Protein AF-A0A1H8WS38-F1 (afdb_monomer)

Structure (mmCIF, N/CA/C/O backbone):
data_AF-A0A1H8WS38-F1
#
_entry.id   AF-A0A1H8WS38-F1
#
loop_
_atom_site.group_PDB
_atom_site.id
_atom_site.type_symbol
_atom_site.label_atom_id
_atom_site.label_alt_id
_atom_site.label_comp_id
_atom_site.label_asym_id
_atom_site.label_entity_id
_atom_site.label_seq_id
_atom_site.pdbx_PDB_ins_code
_atom_site.Cartn_x
_atom_site.Cartn_y
_atom_site.Cartn_z
_atom_site.occupancy
_atom_site.B_iso_or_equiv
_atom_site.auth_seq_id
_atom_site.auth_comp_id
_atom_site.auth_asym_id
_atom_site.auth_atom_id
_atom_site.pdbx_PDB_model_num
ATOM 1 N N . MET A 1 1 ? 4.713 6.030 -24.029 1.00 40.47 1 MET A N 1
ATOM 2 C CA . MET A 1 1 ? 4.094 4.954 -24.843 1.00 40.47 1 MET A CA 1
ATOM 3 C C . MET A 1 1 ? 3.962 3.638 -24.070 1.00 40.47 1 MET A C 1
ATOM 5 O O . MET A 1 1 ? 2.895 3.047 -24.118 1.00 40.47 1 MET A O 1
ATOM 9 N N . TRP A 1 2 ? 4.973 3.235 -23.291 1.00 35.16 2 TRP A N 1
ATOM 10 C CA . TRP A 1 2 ? 5.006 1.975 -22.527 1.00 35.16 2 TRP A CA 1
ATOM 11 C C . TRP A 1 2 ? 3.883 1.795 -21.484 1.00 35.16 2 TRP A C 1
ATOM 13 O O . TRP A 1 2 ? 3.284 0.726 -21.402 1.00 35.16 2 TRP A O 1
ATOM 23 N N . ASN A 1 3 ? 3.514 2.855 -20.750 1.00 48.47 3 ASN A N 1
ATOM 24 C CA . ASN A 1 3 ? 2.432 2.778 -19.753 1.00 48.47 3 ASN A CA 1
ATOM 25 C C . ASN A 1 3 ? 1.076 2.409 -20.374 1.00 48.47 3 ASN A C 1
ATOM 27 O O . ASN A 1 3 ? 0.352 1.613 -19.788 1.00 48.47 3 ASN A O 1
ATOM 31 N N . LYS A 1 4 ? 0.782 2.893 -21.593 1.00 49.47 4 LYS A N 1
ATOM 32 C CA . LYS A 1 4 ? -0.470 2.575 -22.299 1.00 49.47 4 LYS A CA 1
ATOM 33 C C . LYS A 1 4 ? -0.558 1.104 -22.706 1.00 49.47 4 LYS A C 1
ATOM 35 O O . LYS A 1 4 ? -1.651 0.554 -22.699 1.00 49.47 4 LYS A O 1
ATOM 40 N N . LEU A 1 5 ? 0.571 0.479 -23.052 1.00 48.94 5 LEU A N 1
ATOM 41 C CA . LEU A 1 5 ? 0.628 -0.944 -23.396 1.00 48.94 5 LEU A CA 1
ATOM 42 C C . LEU A 1 5 ? 0.360 -1.812 -22.160 1.00 48.94 5 LEU A C 1
ATOM 44 O O . LEU A 1 5 ? -0.433 -2.744 -22.226 1.00 48.94 5 LEU A O 1
ATOM 48 N N . ILE A 1 6 ? 0.960 -1.458 -21.019 1.00 55.94 6 ILE A N 1
ATOM 49 C CA . ILE A 1 6 ? 0.712 -2.144 -19.745 1.00 55.94 6 ILE A CA 1
ATOM 50 C C . ILE A 1 6 ? -0.745 -1.951 -19.300 1.00 55.94 6 ILE A C 1
ATOM 52 O O . ILE A 1 6 ? -1.386 -2.917 -18.900 1.00 55.94 6 ILE A O 1
ATOM 56 N N . ASP A 1 7 ? -1.297 -0.739 -19.420 1.00 56.31 7 ASP A N 1
ATOM 57 C CA . ASP A 1 7 ? -2.711 -0.469 -19.116 1.00 56.31 7 ASP A CA 1
ATOM 58 C C . ASP A 1 7 ? -3.652 -1.311 -19.993 1.00 56.31 7 ASP A C 1
ATOM 60 O O . ASP A 1 7 ? -4.651 -1.834 -19.503 1.00 56.31 7 ASP A O 1
ATOM 64 N N . TRP A 1 8 ? -3.311 -1.491 -21.273 1.00 55.25 8 TRP A N 1
ATOM 65 C CA . TRP A 1 8 ? -4.052 -2.340 -22.209 1.00 55.25 8 TRP A CA 1
ATOM 66 C C . TRP A 1 8 ? -4.007 -3.823 -21.834 1.00 55.25 8 TRP A C 1
ATOM 68 O O . TRP A 1 8 ? -5.049 -4.475 -21.784 1.00 55.25 8 TRP A O 1
ATOM 78 N N . ILE A 1 9 ? -2.820 -4.353 -21.528 1.00 58.16 9 ILE A N 1
ATOM 79 C CA . ILE A 1 9 ? -2.643 -5.746 -21.086 1.00 58.16 9 ILE A CA 1
ATOM 80 C C . ILE A 1 9 ? -3.410 -5.984 -19.781 1.00 58.16 9 ILE A C 1
ATOM 82 O O . ILE A 1 9 ? -4.056 -7.020 -19.607 1.00 58.16 9 ILE A O 1
ATOM 86 N N . LEU A 1 10 ? -3.398 -5.000 -18.876 1.00 54.84 10 LEU A N 1
ATOM 87 C CA . LEU A 1 10 ? -4.163 -5.077 -17.644 1.00 54.84 10 LEU A CA 1
ATOM 88 C C . LEU A 1 10 ? -5.677 -5.036 -17.914 1.00 54.84 10 LEU A C 1
ATOM 90 O O . LEU A 1 10 ? -6.399 -5.873 -17.393 1.00 54.84 10 LEU A O 1
ATOM 94 N N . ALA A 1 11 ? -6.185 -4.148 -18.762 1.00 55.47 11 ALA A N 1
ATOM 95 C CA . ALA A 1 11 ? -7.613 -4.130 -19.097 1.00 55.47 11 ALA A CA 1
ATOM 96 C C . ALA A 1 11 ? -8.108 -5.452 -19.732 1.00 55.47 11 ALA A C 1
ATOM 98 O O . ALA A 1 11 ? -9.285 -5.794 -19.614 1.00 55.47 11 ALA A O 1
ATOM 99 N N . PHE A 1 12 ? -7.215 -6.204 -20.382 1.00 53.84 12 PHE A N 1
ATOM 100 C CA . PHE A 1 12 ? -7.545 -7.429 -21.103 1.00 53.84 12 PHE A CA 1
ATOM 101 C C . PHE A 1 12 ? -7.784 -8.656 -20.199 1.00 53.84 12 PHE A C 1
ATOM 103 O O . PHE A 1 12 ? -8.762 -9.376 -20.391 1.00 53.84 12 PHE A O 1
ATOM 110 N N . LYS A 1 13 ? -6.953 -8.872 -19.168 1.00 51.56 13 LYS A N 1
ATOM 111 C CA . LYS A 1 13 ? -7.055 -10.032 -18.242 1.00 51.56 13 LYS A CA 1
ATOM 112 C C . LYS A 1 13 ? -8.408 -10.107 -17.501 1.00 51.56 13 LYS A C 1
ATOM 114 O O . LYS A 1 13 ? -8.793 -11.195 -17.093 1.00 51.56 13 LYS A O 1
ATOM 119 N N . ASP A 1 14 ? -9.096 -8.978 -17.288 1.00 47.88 14 ASP A N 1
ATOM 120 C CA . ASP A 1 14 ? -10.345 -8.920 -16.497 1.00 47.88 14 ASP A CA 1
ATOM 121 C C . ASP A 1 14 ? -11.631 -9.120 -17.308 1.00 47.88 14 ASP A C 1
ATOM 123 O O . ASP A 1 14 ? -12.659 -9.495 -16.741 1.00 47.88 14 ASP A O 1
ATOM 127 N N . ARG A 1 15 ? -11.620 -8.924 -18.633 1.00 46.31 15 ARG A N 1
ATOM 128 C CA . ARG A 1 15 ? -12.816 -9.171 -19.454 1.00 46.31 15 ARG A CA 1
ATOM 129 C C . ARG A 1 15 ? -12.915 -10.646 -19.831 1.00 46.31 15 ARG A C 1
ATOM 131 O O . ARG A 1 15 ? -12.653 -11.038 -20.962 1.00 46.31 15 ARG A O 1
ATOM 138 N N . ARG A 1 16 ? -13.400 -11.466 -18.896 1.00 47.62 16 ARG A N 1
ATOM 139 C CA . ARG A 1 16 ? -14.012 -12.765 -19.216 1.00 47.62 16 ARG A CA 1
ATOM 140 C C . ARG A 1 16 ? -15.370 -12.565 -19.908 1.00 47.62 16 ARG A C 1
ATOM 142 O O . ARG A 1 16 ? -16.378 -12.905 -19.315 1.00 47.62 16 ARG A O 1
ATOM 149 N N . TRP A 1 17 ? -15.421 -12.025 -21.129 1.00 39.56 17 TRP A N 1
ATOM 150 C CA . TRP A 1 17 ? -16.583 -12.203 -22.015 1.00 39.56 17 TRP A CA 1
ATOM 151 C C . TRP A 1 17 ? -16.166 -12.263 -23.488 1.00 39.56 17 TRP A C 1
ATOM 153 O O . TRP A 1 17 ? -15.706 -11.282 -24.061 1.00 39.56 17 TRP A O 1
ATOM 163 N N . VAL A 1 18 ? -16.356 -13.473 -24.025 1.00 38.91 18 VAL A N 1
ATOM 164 C CA . VAL A 1 18 ? -16.996 -13.831 -25.298 1.00 38.91 18 VAL A CA 1
ATOM 165 C C . VAL A 1 18 ? -16.574 -13.047 -26.537 1.00 38.91 18 VAL A C 1
ATOM 167 O O . VAL A 1 18 ? -16.873 -11.871 -26.720 1.00 38.91 18 VAL A O 1
ATOM 170 N N . VAL A 1 19 ? -15.973 -13.810 -27.448 1.00 42.56 19 VAL A N 1
ATOM 171 C CA . VAL A 1 19 ? -15.889 -13.562 -28.885 1.00 42.56 19 VAL A CA 1
ATOM 172 C C . VAL A 1 19 ? -17.254 -13.091 -29.404 1.00 42.56 19 VAL A C 1
ATOM 174 O O . VAL A 1 19 ? -18.144 -13.896 -29.657 1.00 42.56 19 VAL A O 1
ATOM 177 N N . ALA A 1 20 ? -17.426 -11.782 -29.561 1.00 33.00 20 ALA A N 1
ATOM 178 C CA . ALA A 1 20 ? -18.487 -11.211 -30.374 1.00 33.00 20 ALA A CA 1
ATOM 179 C C . ALA A 1 20 ? -17.822 -10.584 -31.598 1.00 33.00 20 ALA A C 1
ATOM 181 O O . ALA A 1 20 ? -17.069 -9.615 -31.506 1.00 33.00 20 ALA A O 1
ATOM 182 N N . ALA A 1 21 ? -18.039 -11.243 -32.731 1.00 42.88 21 ALA A N 1
ATOM 183 C CA . ALA A 1 21 ? -17.597 -10.833 -34.049 1.00 42.88 21 ALA A CA 1
ATOM 184 C C . ALA A 1 21 ? -18.271 -9.524 -34.519 1.00 42.88 21 ALA A C 1
ATOM 186 O O . ALA A 1 21 ? -19.304 -9.127 -33.986 1.00 42.88 21 ALA A O 1
ATOM 187 N N . ALA A 1 22 ? -17.702 -8.962 -35.597 1.00 34.47 22 ALA A N 1
ATOM 188 C CA . ALA A 1 22 ? -18.088 -7.768 -36.370 1.00 34.47 22 ALA A CA 1
ATOM 189 C C . ALA A 1 22 ? -17.579 -6.420 -35.803 1.00 34.47 22 ALA A C 1
ATOM 191 O O . ALA A 1 22 ? -17.866 -6.068 -34.673 1.00 34.47 22 ALA A O 1
ATOM 192 N N . ALA A 1 23 ? -16.833 -5.567 -36.512 1.00 36.00 23 ALA A N 1
ATOM 193 C CA . ALA A 1 23 ? -16.383 -5.548 -37.898 1.00 36.00 23 ALA A CA 1
ATOM 194 C C . ALA A 1 23 ? -15.131 -4.644 -38.010 1.00 36.00 23 ALA A C 1
ATOM 196 O O . ALA A 1 23 ? -15.196 -3.468 -37.672 1.00 36.00 23 ALA A O 1
ATOM 197 N N . ALA A 1 24 ? -14.004 -5.200 -38.465 1.00 34.91 24 ALA A N 1
ATOM 198 C CA . ALA A 1 24 ? -12.853 -4.503 -39.064 1.00 34.91 24 ALA A CA 1
ATOM 199 C C . ALA A 1 24 ? -11.850 -5.586 -39.503 1.00 34.91 24 ALA A C 1
ATOM 201 O O . ALA A 1 24 ? -10.992 -6.023 -38.733 1.00 34.91 24 ALA A O 1
ATOM 202 N N . THR A 1 25 ? -12.024 -6.102 -40.717 1.00 42.69 25 THR A N 1
ATOM 203 C CA . THR A 1 25 ? -11.495 -7.390 -41.209 1.00 42.69 25 THR A CA 1
ATOM 204 C C . THR A 1 25 ? -9.974 -7.491 -41.395 1.00 42.69 25 THR A C 1
ATOM 206 O O . THR A 1 25 ? -9.499 -8.514 -41.870 1.00 42.69 25 THR A O 1
ATOM 209 N N . SER A 1 26 ? -9.179 -6.515 -40.954 1.00 43.31 26 SER A N 1
ATOM 210 C CA . SER A 1 26 ? -7.707 -6.612 -40.945 1.00 43.31 26 SER A CA 1
ATOM 211 C C . SER A 1 26 ? -7.055 -6.341 -39.582 1.00 43.31 26 SER A C 1
ATOM 213 O O . SER A 1 26 ? -5.943 -6.803 -39.345 1.00 43.31 26 SER A O 1
ATOM 215 N N . PHE A 1 27 ? -7.756 -5.700 -38.638 1.00 43.59 27 PHE A N 1
ATOM 216 C CA . PHE A 1 27 ? -7.277 -5.504 -37.257 1.00 43.59 27 PHE A CA 1
ATOM 217 C C . PHE A 1 27 ? -7.911 -6.474 -36.256 1.00 43.59 27 PHE A C 1
ATOM 219 O O . PHE A 1 27 ? -7.290 -6.792 -35.244 1.00 43.59 27 PHE A O 1
ATOM 226 N N . ALA A 1 28 ? -9.107 -6.997 -36.547 1.00 43.94 28 ALA A N 1
ATOM 227 C CA . ALA A 1 28 ? -9.771 -7.973 -35.688 1.00 43.94 28 ALA A CA 1
ATOM 228 C C . ALA A 1 28 ? -9.008 -9.307 -35.621 1.00 43.94 28 ALA A C 1
ATOM 230 O O . ALA A 1 28 ? -8.950 -9.904 -34.557 1.00 43.94 28 ALA A O 1
ATOM 231 N N . GLY A 1 29 ? -8.368 -9.749 -36.710 1.00 39.00 29 GLY A N 1
ATOM 232 C CA . GLY A 1 29 ? -7.581 -10.991 -36.721 1.00 39.00 29 GLY A CA 1
ATOM 233 C C . GLY A 1 29 ? -6.321 -10.914 -35.856 1.00 39.00 29 GLY A C 1
ATOM 234 O O . GLY A 1 29 ? -6.028 -11.849 -35.117 1.00 39.00 29 GLY A O 1
ATOM 235 N N . LEU A 1 30 ? -5.622 -9.773 -35.878 1.00 46.50 30 LEU A N 1
ATOM 236 C CA . LEU A 1 30 ? -4.462 -9.533 -35.017 1.00 46.50 30 LEU A CA 1
ATOM 237 C C . LEU A 1 30 ? -4.888 -9.407 -33.548 1.00 46.50 30 LEU A C 1
ATOM 239 O O . LEU A 1 30 ? -4.254 -9.990 -32.677 1.00 46.50 30 LEU A O 1
ATOM 243 N N . LEU A 1 31 ? -5.985 -8.693 -33.275 1.00 45.69 31 LEU A N 1
ATOM 244 C CA . LEU A 1 31 ? -6.537 -8.579 -31.925 1.00 45.69 31 LEU A CA 1
ATOM 245 C C . LEU A 1 31 ? -6.996 -9.933 -31.391 1.00 45.69 31 LEU A C 1
ATOM 247 O O . LEU A 1 31 ? -6.611 -10.271 -30.283 1.00 45.69 31 LEU A O 1
ATOM 251 N N . ILE A 1 32 ? -7.735 -10.728 -32.171 1.00 53.19 32 ILE A N 1
ATOM 252 C CA . ILE A 1 32 ? -8.175 -12.072 -31.778 1.00 53.19 32 ILE A CA 1
ATOM 253 C C . ILE A 1 32 ? -6.970 -12.988 -31.558 1.00 53.19 32 ILE A C 1
ATOM 255 O O . ILE A 1 32 ? -6.945 -13.672 -30.549 1.00 53.19 32 ILE A O 1
ATOM 259 N N . ALA A 1 33 ? -5.948 -12.959 -32.419 1.00 51.16 33 ALA A N 1
ATOM 260 C CA . ALA A 1 33 ? -4.740 -13.762 -32.229 1.00 51.16 33 ALA A CA 1
ATOM 261 C C . ALA A 1 33 ? -3.939 -13.342 -30.986 1.00 51.16 33 ALA A C 1
ATOM 263 O O . ALA A 1 33 ? -3.455 -14.199 -30.259 1.00 51.16 33 ALA A O 1
ATOM 264 N N . ILE A 1 34 ? -3.826 -12.040 -30.702 1.00 52.72 34 ILE A N 1
ATOM 265 C CA . ILE A 1 34 ? -3.199 -11.529 -29.472 1.00 52.72 34 ILE A CA 1
ATOM 266 C C . ILE A 1 34 ? -4.042 -11.906 -28.244 1.00 52.72 34 ILE A C 1
ATOM 268 O O . ILE A 1 34 ? -3.484 -12.261 -27.211 1.00 52.72 34 ILE A O 1
ATOM 272 N N . VAL A 1 35 ? -5.372 -11.867 -28.362 1.00 52.12 35 VAL A N 1
ATOM 273 C CA . VAL A 1 35 ? -6.339 -12.289 -27.339 1.00 52.12 35 VAL A CA 1
ATOM 274 C C . VAL A 1 35 ? -6.143 -13.762 -26.991 1.00 52.12 35 VAL A C 1
ATOM 276 O O . VAL A 1 35 ? -5.880 -14.053 -25.826 1.00 52.12 35 VAL A O 1
ATOM 279 N N . THR A 1 36 ? -6.216 -14.676 -27.966 1.00 53.59 36 THR A N 1
ATOM 280 C CA . THR A 1 36 ? -6.004 -16.112 -27.719 1.00 53.59 36 THR A CA 1
ATOM 281 C C . THR A 1 36 ? -4.594 -16.377 -27.211 1.00 53.59 36 THR A C 1
ATOM 283 O O . THR A 1 36 ? -4.424 -17.099 -26.232 1.00 53.59 36 THR A O 1
ATOM 286 N N . TRP A 1 37 ? -3.589 -15.708 -27.781 1.00 50.59 37 TRP A N 1
ATOM 287 C CA . TRP A 1 37 ? -2.199 -15.832 -27.346 1.00 50.59 37 TRP A CA 1
ATOM 288 C C . TRP A 1 37 ? -1.977 -15.367 -25.898 1.00 50.59 37 TRP A C 1
ATOM 290 O O . TRP A 1 37 ? -1.209 -15.992 -25.173 1.00 50.59 37 TRP A O 1
ATOM 300 N N . LEU A 1 38 ? -2.658 -14.313 -25.434 1.00 51.72 38 LEU A N 1
ATOM 301 C CA . LEU A 1 38 ? -2.578 -13.839 -24.046 1.00 51.72 38 LEU A CA 1
ATOM 302 C C . LEU A 1 38 ? -3.378 -14.711 -23.068 1.00 51.72 38 LEU A C 1
ATOM 304 O O . LEU A 1 38 ? -2.965 -14.840 -21.918 1.00 51.72 38 LEU A O 1
ATOM 308 N N . THR A 1 39 ? -4.497 -15.308 -23.492 1.00 52.97 39 THR A N 1
ATOM 309 C CA . THR A 1 39 ? -5.299 -16.207 -22.639 1.00 52.97 39 THR A CA 1
ATOM 310 C C . THR A 1 39 ? -4.705 -17.606 -22.499 1.00 52.97 39 THR A C 1
ATOM 312 O O . THR A 1 39 ? -4.935 -18.258 -21.485 1.00 52.97 39 THR A O 1
ATOM 315 N N . GLU A 1 40 ? -3.948 -18.072 -23.495 1.00 50.34 40 GLU A N 1
ATOM 316 C CA . GLU A 1 40 ? -3.307 -19.396 -23.488 1.00 50.34 40 GLU A CA 1
ATOM 317 C C . GLU A 1 40 ? -1.936 -19.398 -22.801 1.00 50.34 40 GLU A C 1
ATOM 319 O O . GLU A 1 40 ? -1.417 -20.454 -22.431 1.00 50.34 40 GLU A O 1
ATOM 324 N N . LYS A 1 41 ? -1.321 -18.226 -22.610 1.00 49.00 41 LYS A N 1
ATOM 325 C CA . LYS A 1 41 ? -0.016 -18.131 -21.957 1.00 49.00 41 LYS A CA 1
ATOM 326 C C . LYS A 1 41 ? -0.156 -18.221 -20.431 1.00 49.00 41 LYS A C 1
ATOM 328 O O . LYS A 1 41 ? -1.032 -17.588 -19.843 1.00 49.00 41 LYS A O 1
ATOM 333 N N . PRO A 1 42 ? 0.747 -18.955 -19.760 1.00 53.41 42 PRO A N 1
ATOM 334 C CA . PRO A 1 42 ? 0.745 -19.061 -18.310 1.00 53.41 42 PRO A CA 1
ATOM 335 C C . PRO A 1 42 ? 0.986 -17.684 -17.659 1.00 53.41 42 PRO A C 1
ATOM 337 O O . PRO A 1 42 ? 1.677 -16.850 -18.255 1.00 53.41 42 PRO A O 1
ATOM 340 N N . PRO A 1 43 ? 0.497 -17.459 -16.421 1.00 56.28 43 PRO A N 1
ATOM 341 C CA . PRO A 1 43 ? 0.662 -16.212 -15.658 1.00 56.28 43 PRO A CA 1
ATOM 342 C C . PRO A 1 43 ? 2.082 -15.625 -15.713 1.00 56.28 43 PRO A C 1
ATOM 344 O O . PRO A 1 43 ? 2.257 -14.414 -15.811 1.00 56.28 43 PRO A O 1
ATOM 347 N N . ALA A 1 44 ? 3.088 -16.500 -15.789 1.00 51.84 44 ALA A N 1
ATOM 348 C CA . ALA A 1 44 ? 4.501 -16.170 -15.913 1.00 51.84 44 ALA A CA 1
ATOM 349 C C . ALA A 1 44 ? 4.871 -15.262 -17.107 1.00 51.84 44 ALA A C 1
ATOM 351 O O . ALA A 1 44 ? 5.793 -14.458 -16.980 1.00 51.84 44 ALA A O 1
ATOM 352 N N . LEU A 1 45 ? 4.195 -15.358 -18.263 1.00 52.00 45 LEU A N 1
ATOM 353 C CA . LEU A 1 45 ? 4.504 -14.491 -19.412 1.00 52.00 45 LEU A CA 1
ATOM 354 C C . LEU A 1 45 ? 3.951 -13.073 -19.209 1.00 52.00 45 LEU A C 1
ATOM 356 O O . LEU A 1 45 ? 4.613 -12.097 -19.555 1.00 52.00 45 LEU A O 1
ATOM 360 N N . ILE A 1 46 ? 2.756 -12.962 -18.622 1.00 54.56 46 ILE A N 1
ATOM 361 C CA . ILE A 1 46 ? 2.144 -11.672 -18.281 1.00 54.56 46 ILE A CA 1
ATOM 362 C C . ILE A 1 46 ? 2.983 -10.993 -17.197 1.00 54.56 46 ILE A C 1
ATOM 364 O O . ILE A 1 46 ? 3.356 -9.833 -17.365 1.00 54.56 46 ILE A O 1
ATOM 368 N N . ASP A 1 47 ? 3.373 -11.739 -16.161 1.00 55.62 47 ASP A N 1
ATOM 369 C CA . ASP A 1 47 ? 4.252 -11.247 -15.099 1.00 55.62 47 ASP A CA 1
ATOM 370 C C . ASP A 1 47 ? 5.583 -10.734 -15.660 1.00 55.62 47 ASP A C 1
ATOM 372 O O . ASP A 1 47 ? 6.039 -9.658 -15.270 1.00 55.62 47 ASP A O 1
ATOM 376 N N . ALA A 1 48 ? 6.178 -11.448 -16.624 1.00 59.81 48 ALA A N 1
ATOM 377 C CA . ALA A 1 48 ? 7.402 -11.018 -17.295 1.00 59.81 48 ALA A CA 1
ATOM 378 C C . ALA A 1 48 ? 7.225 -9.705 -18.079 1.00 59.81 48 ALA A C 1
ATOM 380 O O . ALA A 1 48 ? 8.122 -8.865 -18.061 1.00 59.81 48 ALA A O 1
ATOM 381 N N . MET A 1 49 ? 6.075 -9.493 -18.727 1.00 60.66 49 MET A N 1
ATOM 382 C CA . MET A 1 49 ? 5.787 -8.265 -19.486 1.00 60.66 49 MET A CA 1
ATOM 383 C C . MET A 1 49 ? 5.475 -7.052 -18.600 1.00 60.66 49 MET A C 1
ATOM 385 O O . MET A 1 49 ? 5.662 -5.910 -19.021 1.00 60.66 49 MET A O 1
ATOM 389 N N . THR A 1 50 ? 4.982 -7.283 -17.385 1.00 64.94 50 THR A N 1
ATOM 390 C CA . THR A 1 50 ? 4.659 -6.230 -16.409 1.00 64.94 50 THR A CA 1
ATOM 391 C C . THR A 1 50 ? 5.762 -5.981 -15.385 1.00 64.94 50 THR A C 1
ATOM 393 O O . THR A 1 50 ? 5.602 -5.114 -14.518 1.00 64.94 50 THR A O 1
ATOM 396 N N . ARG A 1 51 ? 6.863 -6.735 -15.474 1.00 75.06 51 ARG A N 1
ATOM 397 C CA . ARG A 1 51 ? 8.023 -6.584 -14.606 1.00 75.06 51 ARG A CA 1
ATOM 398 C C . ARG A 1 51 ? 8.722 -5.260 -14.903 1.00 75.06 51 ARG A C 1
ATOM 400 O O . ARG A 1 51 ? 9.048 -4.959 -16.047 1.00 75.06 51 ARG A O 1
ATOM 407 N N . VAL A 1 52 ? 8.967 -4.483 -13.860 1.00 76.19 52 VAL A N 1
ATOM 408 C CA . VAL A 1 52 ? 9.668 -3.205 -13.920 1.00 76.19 52 VAL A CA 1
ATOM 409 C C . VAL A 1 52 ? 10.743 -3.145 -12.845 1.00 76.19 52 VAL A C 1
ATOM 411 O O . VAL A 1 52 ? 10.592 -3.681 -11.745 1.00 76.19 52 VAL A O 1
ATOM 414 N N . GLU A 1 53 ? 11.832 -2.458 -13.163 1.00 73.88 53 GLU A N 1
ATOM 415 C CA . GLU A 1 53 ? 12.811 -2.040 -12.171 1.00 73.88 53 GLU A CA 1
ATOM 416 C C . GLU A 1 53 ? 12.362 -0.697 -11.603 1.00 73.88 53 GLU A C 1
ATOM 418 O O . GLU A 1 53 ? 12.202 0.285 -12.329 1.00 73.88 53 GLU A O 1
ATOM 423 N N . LEU A 1 54 ? 12.107 -0.659 -10.297 1.00 77.38 54 LEU A N 1
ATOM 424 C CA . LEU A 1 54 ? 11.776 0.578 -9.602 1.00 77.38 54 LEU A CA 1
ATOM 425 C C . LEU A 1 54 ? 13.005 1.078 -8.837 1.00 77.38 54 LEU A C 1
ATOM 427 O O . LEU A 1 54 ? 13.7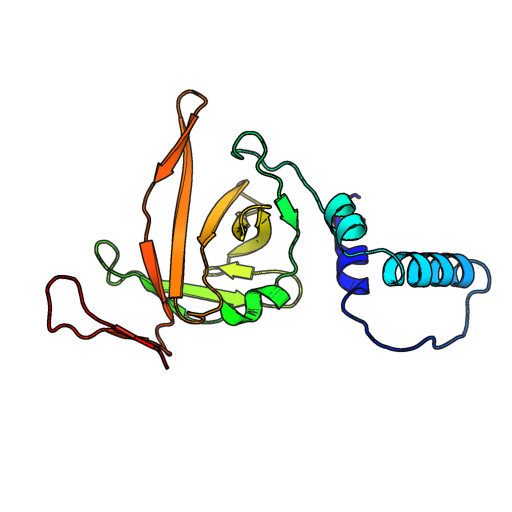41 0.267 -8.268 1.00 77.38 54 LEU A O 1
ATOM 431 N N . PRO A 1 55 ? 13.226 2.399 -8.743 1.00 75.38 55 PRO A N 1
ATOM 432 C CA . PRO A 1 55 ? 14.297 2.937 -7.914 1.00 75.38 55 PRO A CA 1
ATOM 433 C C . PRO A 1 55 ? 14.094 2.533 -6.448 1.00 75.38 55 PRO A C 1
ATOM 435 O O . PRO A 1 55 ? 12.957 2.362 -5.995 1.00 75.38 55 PRO A O 1
ATOM 438 N N . MET A 1 56 ? 15.189 2.423 -5.691 1.00 75.06 56 MET A N 1
ATOM 439 C CA . MET A 1 56 ? 15.180 2.004 -4.277 1.00 75.06 56 MET A CA 1
ATOM 440 C C . MET A 1 56 ? 14.629 0.581 -4.059 1.00 75.06 56 MET A C 1
ATOM 442 O O . MET A 1 56 ? 13.880 0.336 -3.111 1.00 75.06 56 MET A O 1
ATOM 446 N N . SER A 1 57 ? 14.988 -0.343 -4.951 1.00 81.38 57 SER A N 1
ATOM 447 C CA . SER A 1 57 ? 14.689 -1.778 -4.832 1.00 81.38 57 SER A CA 1
ATOM 448 C C . SER A 1 57 ? 15.938 -2.548 -4.417 1.00 81.38 57 SER A C 1
ATOM 450 O O . SER A 1 57 ? 17.044 -2.188 -4.825 1.00 81.38 57 SER A O 1
ATOM 452 N N . TYR A 1 58 ? 15.781 -3.587 -3.595 1.00 82.19 58 TYR A N 1
ATOM 453 C CA . TYR A 1 58 ? 16.906 -4.448 -3.221 1.00 82.19 58 TYR A CA 1
ATOM 454 C C . TYR A 1 58 ? 17.444 -5.226 -4.436 1.00 82.19 58 TYR A C 1
ATOM 456 O O . TYR A 1 58 ? 16.698 -5.462 -5.391 1.00 82.19 58 TYR A O 1
ATOM 464 N N . PRO A 1 59 ? 18.712 -5.685 -4.409 1.00 78.62 59 PRO A N 1
ATOM 465 C CA . PRO A 1 59 ? 19.205 -6.628 -5.409 1.00 78.62 59 PRO A CA 1
ATOM 466 C C . PRO A 1 59 ? 18.273 -7.848 -5.507 1.00 78.62 59 PRO A C 1
ATOM 468 O O . PRO A 1 59 ? 17.938 -8.451 -4.488 1.00 78.62 59 PRO A O 1
ATOM 471 N N . ASN A 1 60 ? 17.855 -8.205 -6.726 1.00 80.62 60 ASN A N 1
ATOM 472 C CA . ASN A 1 60 ? 16.901 -9.286 -7.042 1.00 80.62 60 ASN A CA 1
ATOM 473 C C . ASN A 1 60 ? 15.429 -9.053 -6.629 1.00 80.62 60 ASN A C 1
ATOM 475 O O . ASN A 1 60 ? 14.596 -9.950 -6.798 1.00 80.62 60 ASN A O 1
ATOM 479 N N . GLU A 1 61 ? 15.077 -7.870 -6.117 1.00 83.06 61 GLU A N 1
ATOM 480 C CA . GLU A 1 61 ? 13.680 -7.479 -5.914 1.00 83.06 61 GLU A CA 1
ATOM 481 C C . GLU A 1 61 ? 13.097 -7.011 -7.250 1.00 83.06 61 GLU A C 1
ATOM 483 O O . GLU A 1 61 ? 13.512 -5.999 -7.815 1.00 83.06 61 GLU A O 1
ATOM 488 N N . THR A 1 62 ? 12.137 -7.770 -7.773 1.00 86.94 62 THR A N 1
ATOM 489 C CA . THR A 1 62 ? 11.460 -7.445 -9.034 1.00 86.94 62 THR A CA 1
ATOM 490 C C . THR A 1 62 ? 10.038 -7.018 -8.744 1.00 86.94 62 THR A C 1
ATOM 492 O O . THR A 1 62 ? 9.390 -7.597 -7.874 1.00 86.94 62 THR A O 1
ATOM 495 N N . TRP A 1 63 ? 9.556 -6.011 -9.468 1.00 89.25 63 TRP A N 1
ATOM 496 C CA . TRP A 1 63 ? 8.234 -5.439 -9.248 1.00 89.25 63 TRP A CA 1
ATOM 497 C C . TRP A 1 63 ? 7.336 -5.712 -10.433 1.00 89.25 63 TRP A C 1
ATOM 499 O O . TRP A 1 63 ? 7.708 -5.443 -11.568 1.00 89.25 63 TRP A O 1
ATOM 509 N N . THR A 1 64 ? 6.132 -6.181 -10.159 1.00 89.88 64 THR A N 1
ATOM 510 C CA . THR A 1 64 ? 5.079 -6.362 -11.147 1.00 89.88 64 THR A CA 1
ATOM 511 C C . THR A 1 64 ? 4.008 -5.313 -10.906 1.00 89.88 64 THR A C 1
ATOM 513 O O . THR A 1 64 ? 3.564 -5.122 -9.772 1.00 89.88 64 THR A O 1
ATOM 516 N N . ARG A 1 65 ? 3.588 -4.602 -11.956 1.00 87.50 65 ARG A N 1
ATOM 517 C CA . ARG A 1 65 ? 2.469 -3.661 -11.833 1.00 87.50 65 ARG A CA 1
ATOM 518 C C . ARG A 1 65 ? 1.180 -4.419 -11.515 1.00 87.50 65 ARG A C 1
ATOM 520 O O . ARG A 1 65 ? 0.815 -5.340 -12.240 1.00 87.50 65 ARG A O 1
ATOM 527 N N . MET A 1 66 ? 0.484 -3.991 -10.466 1.00 86.75 66 MET A N 1
ATOM 528 C CA . MET A 1 66 ? -0.822 -4.531 -10.092 1.00 86.75 66 MET A CA 1
ATOM 529 C C . MET A 1 66 ? -1.947 -3.671 -10.656 1.00 86.75 66 MET A C 1
ATOM 531 O O . MET A 1 66 ? -1.756 -2.497 -10.989 1.00 86.75 66 MET A O 1
ATOM 535 N N . ARG A 1 67 ? -3.157 -4.227 -10.688 1.00 84.69 67 ARG A N 1
ATOM 536 C CA . ARG A 1 67 ? -4.361 -3.397 -10.776 1.00 84.69 67 ARG A CA 1
ATOM 537 C C . ARG A 1 67 ? -4.712 -2.844 -9.414 1.00 84.69 67 ARG A C 1
ATOM 539 O O . ARG A 1 67 ? -4.564 -3.522 -8.403 1.00 84.69 67 ARG A O 1
ATOM 546 N N . ALA A 1 68 ? -5.272 -1.643 -9.402 1.00 87.69 68 ALA A N 1
ATOM 547 C CA . ALA A 1 68 ? -5.827 -1.093 -8.178 1.00 87.69 68 ALA A CA 1
ATOM 548 C C . ALA A 1 68 ? -7.026 -1.919 -7.672 1.00 87.69 68 ALA A C 1
ATOM 550 O O . ALA A 1 68 ? -7.148 -2.107 -6.468 1.00 87.69 68 ALA A O 1
ATOM 551 N N . SER A 1 69 ? -7.832 -2.521 -8.556 1.00 86.19 69 SER A N 1
ATOM 552 C CA . SER A 1 69 ? -8.950 -3.404 -8.176 1.00 86.19 69 SER A CA 1
ATOM 553 C C . SER A 1 69 ? -8.527 -4.642 -7.365 1.00 86.19 69 SER A C 1
ATOM 555 O O . SER A 1 69 ? -9.272 -5.094 -6.491 1.00 86.19 69 SER A O 1
ATOM 557 N N . GLU A 1 70 ? -7.311 -5.159 -7.575 1.00 88.88 70 GLU A N 1
ATOM 558 C CA . GLU A 1 70 ? -6.735 -6.249 -6.766 1.00 88.88 70 GLU A CA 1
ATOM 559 C C . GLU A 1 70 ? -6.492 -5.817 -5.304 1.00 88.88 70 GLU A C 1
ATOM 561 O O . GLU A 1 70 ? -6.406 -6.654 -4.409 1.00 88.88 70 GLU A O 1
ATOM 566 N N . LEU A 1 71 ? -6.463 -4.507 -5.037 1.00 92.69 71 LEU A N 1
ATOM 567 C CA . LEU A 1 71 ? -6.321 -3.907 -3.711 1.00 92.69 71 LEU A CA 1
ATOM 568 C C . LEU A 1 71 ? -7.651 -3.383 -3.147 1.00 92.69 71 LEU A C 1
ATOM 570 O O . LEU A 1 71 ? -7.645 -2.517 -2.278 1.00 92.69 71 LEU A O 1
ATOM 574 N N . HIS A 1 72 ? -8.808 -3.880 -3.601 1.00 91.06 72 HIS A N 1
ATOM 575 C CA . HIS A 1 72 ? -10.116 -3.434 -3.088 1.00 91.06 72 HIS A CA 1
ATOM 576 C C . HIS A 1 72 ? -10.266 -3.598 -1.565 1.00 91.06 72 HIS A C 1
ATOM 578 O O . HIS A 1 72 ? -10.973 -2.809 -0.942 1.00 91.06 72 HIS A O 1
ATOM 584 N N . TRP A 1 73 ? -9.573 -4.572 -0.964 1.00 90.38 73 TRP A N 1
ATOM 585 C CA . TRP A 1 73 ? -9.510 -4.778 0.488 1.00 90.38 73 TRP A CA 1
ATOM 586 C C . TRP A 1 73 ? -8.899 -3.581 1.234 1.00 90.38 73 TRP A C 1
ATOM 588 O O . TRP A 1 73 ? -9.235 -3.341 2.390 1.00 90.38 73 TRP A O 1
ATOM 598 N N . LEU A 1 74 ? -8.049 -2.792 0.567 1.00 93.19 74 LEU A N 1
ATOM 599 C CA . LEU A 1 74 ? -7.418 -1.598 1.128 1.00 93.19 74 LEU A CA 1
ATOM 600 C C . LEU A 1 74 ? -8.411 -0.433 1.265 1.00 93.19 74 LEU A C 1
ATOM 602 O O . LEU A 1 74 ? -8.120 0.545 1.948 1.00 93.19 74 LEU A O 1
ATOM 606 N N . ARG A 1 75 ? -9.584 -0.500 0.624 1.00 94.69 75 ARG A N 1
ATOM 607 C CA . ARG A 1 75 ? -10.577 0.579 0.645 1.00 94.69 75 ARG A CA 1
ATOM 608 C C . ARG A 1 75 ? -11.051 0.878 2.070 1.00 94.69 75 ARG A C 1
ATOM 610 O O . ARG A 1 75 ? -11.392 -0.022 2.832 1.00 94.69 75 ARG A O 1
ATOM 617 N N . GLY A 1 76 ? -11.173 2.166 2.373 1.00 94.81 76 GLY A N 1
ATOM 618 C CA . GLY A 1 76 ? -11.731 2.662 3.625 1.00 94.81 76 GLY A CA 1
ATOM 619 C C . GLY A 1 76 ? -10.693 3.371 4.481 1.00 94.81 76 GLY A C 1
ATOM 620 O O . GLY A 1 76 ? -9.648 3.820 3.998 1.00 94.81 76 GLY A O 1
ATOM 621 N N . ARG A 1 77 ? -11.024 3.514 5.761 1.00 96.12 77 ARG A N 1
ATOM 622 C CA . ARG A 1 77 ? -10.231 4.264 6.729 1.00 96.12 77 ARG A CA 1
ATOM 623 C C . ARG A 1 77 ? -9.412 3.323 7.601 1.00 96.12 77 ARG A C 1
ATOM 625 O O . ARG A 1 77 ? -9.927 2.327 8.108 1.00 96.12 77 ARG A O 1
ATOM 632 N N . TRP A 1 78 ? -8.145 3.665 7.787 1.00 94.94 78 TRP A N 1
ATOM 633 C CA . TRP A 1 78 ? -7.176 2.870 8.525 1.00 94.94 78 TRP A CA 1
ATOM 634 C C . TRP A 1 78 ? -6.554 3.679 9.653 1.00 94.94 78 TRP A C 1
ATOM 636 O O . TRP A 1 78 ? -6.093 4.802 9.446 1.00 94.94 78 TRP A O 1
ATOM 646 N N . CYS A 1 79 ? -6.526 3.074 10.833 1.00 92.88 79 CYS A N 1
ATOM 647 C CA . CYS A 1 79 ? -6.129 3.672 12.095 1.00 92.88 79 CYS A CA 1
ATOM 648 C C . CYS A 1 79 ? -4.799 3.062 12.528 1.00 92.88 79 CYS A C 1
ATOM 650 O O . CYS A 1 79 ? -4.706 1.852 12.771 1.00 92.88 79 CYS A O 1
ATOM 652 N N . TYR A 1 80 ? -3.763 3.891 12.621 1.00 91.25 80 TYR A N 1
ATOM 653 C CA . TYR A 1 80 ? -2.442 3.446 13.045 1.00 91.25 80 TYR A CA 1
ATOM 654 C C . TYR A 1 80 ? -2.408 3.107 14.538 1.00 91.25 80 TYR A C 1
ATOM 656 O O . TYR A 1 80 ? -3.115 3.711 15.341 1.00 91.25 80 TYR A O 1
ATOM 664 N N . GLN A 1 81 ? -1.568 2.136 14.900 1.00 88.12 81 GLN A N 1
ATOM 665 C CA . GLN A 1 81 ? -1.418 1.623 16.263 1.00 88.12 81 GLN A CA 1
ATOM 666 C C . GLN A 1 81 ? -0.027 1.923 16.846 1.00 88.12 81 GLN A C 1
ATOM 668 O O . GLN A 1 81 ? 0.924 2.280 16.140 1.00 88.12 81 GLN A O 1
ATOM 673 N N . GLY A 1 82 ? 0.110 1.753 18.163 1.00 84.69 82 GLY A N 1
ATOM 674 C CA . GLY A 1 82 ? 1.371 1.939 18.883 1.00 84.69 82 GLY A CA 1
ATOM 675 C C . GLY A 1 82 ? 1.807 3.404 18.916 1.00 84.69 82 GLY A C 1
ATOM 676 O O . GLY A 1 82 ? 1.016 4.286 19.245 1.00 84.69 82 GLY A O 1
ATOM 677 N N . ARG A 1 83 ? 3.062 3.687 18.544 1.00 83.44 83 ARG A N 1
ATOM 678 C CA . ARG A 1 83 ? 3.627 5.055 18.564 1.00 83.44 83 ARG A CA 1
ATOM 679 C C . ARG A 1 83 ? 2.937 6.045 17.618 1.00 83.44 83 ARG A C 1
ATOM 681 O O . ARG A 1 83 ? 3.166 7.241 17.725 1.00 83.44 83 ARG A O 1
ATOM 688 N N . PHE A 1 84 ? 2.152 5.537 16.671 1.00 82.94 84 PHE A N 1
ATOM 689 C CA . PHE A 1 84 ? 1.410 6.329 15.692 1.00 82.94 84 PHE A CA 1
ATOM 690 C C . PHE A 1 84 ? -0.095 6.371 15.999 1.00 82.94 84 PHE A C 1
ATOM 692 O O . PHE A 1 84 ? -0.882 6.763 15.141 1.00 82.94 84 PHE A O 1
ATOM 699 N N . SER A 1 85 ? -0.506 5.948 17.201 1.00 84.94 85 SER A N 1
ATOM 700 C CA . SER A 1 85 ? -1.916 5.957 17.605 1.00 84.94 85 SER A CA 1
ATOM 701 C C . SER A 1 85 ? -2.523 7.355 17.478 1.00 84.94 85 SER A C 1
ATOM 703 O O . SER A 1 85 ? -1.917 8.340 17.895 1.00 84.94 85 SER A O 1
ATOM 705 N N . GLY A 1 86 ? -3.722 7.429 16.897 1.00 82.56 86 GLY A N 1
ATOM 706 C CA . GLY A 1 86 ? -4.418 8.684 16.589 1.00 82.56 86 GLY A CA 1
ATO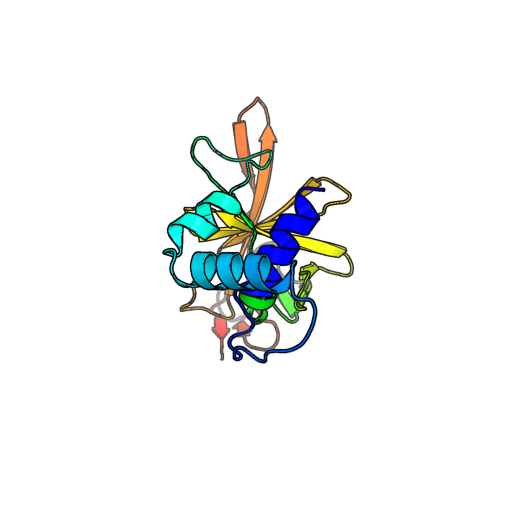M 707 C C . GLY A 1 86 ? -4.153 9.225 15.180 1.00 82.56 86 GLY A C 1
ATOM 708 O O . GLY A 1 86 ? -4.881 10.105 14.730 1.00 82.56 86 GLY A O 1
ATOM 709 N N . ALA A 1 87 ? -3.164 8.689 14.457 1.00 89.62 87 ALA A N 1
ATOM 710 C CA . ALA A 1 87 ? -3.011 8.960 13.033 1.00 89.62 87 ALA A CA 1
ATOM 711 C C . ALA A 1 87 ? -3.932 8.052 12.204 1.00 89.62 87 ALA A C 1
ATOM 713 O O . ALA A 1 87 ? -4.062 6.853 12.471 1.00 89.62 87 ALA A O 1
ATOM 714 N N . GLU A 1 88 ? -4.513 8.617 11.148 1.00 92.81 88 GLU A N 1
ATOM 715 C CA . GLU A 1 88 ? -5.419 7.916 10.241 1.00 92.81 88 GLU A CA 1
ATOM 716 C C . GLU A 1 88 ? -5.031 8.157 8.781 1.00 92.81 88 GLU A C 1
ATOM 718 O O . GLU A 1 88 ? -4.467 9.191 8.414 1.00 92.81 88 GLU A O 1
ATOM 723 N N . VAL A 1 89 ? -5.362 7.195 7.927 1.00 93.38 89 VAL A N 1
ATOM 724 C CA . VAL A 1 89 ? -5.254 7.318 6.475 1.00 93.38 89 VAL A CA 1
ATOM 725 C C . VAL A 1 89 ? -6.510 6.761 5.823 1.00 93.38 89 VAL A C 1
ATOM 727 O O . VAL A 1 89 ? -7.061 5.757 6.265 1.00 93.38 89 VAL A O 1
ATOM 730 N N . THR A 1 90 ? -6.972 7.414 4.759 1.00 95.88 90 THR A N 1
ATOM 731 C CA . THR A 1 90 ? -8.100 6.928 3.961 1.00 95.88 90 THR A CA 1
ATOM 732 C C . THR A 1 90 ? -7.623 6.546 2.573 1.00 95.88 90 THR A C 1
ATOM 734 O O . THR A 1 90 ? -6.931 7.328 1.912 1.00 95.88 90 THR A O 1
ATOM 737 N N . PHE A 1 91 ? -8.028 5.358 2.133 1.00 95.38 91 PHE A N 1
ATOM 738 C CA . PHE A 1 91 ? -7.814 4.874 0.780 1.00 95.38 91 PHE A CA 1
ATOM 739 C C . PHE A 1 91 ? -9.141 4.775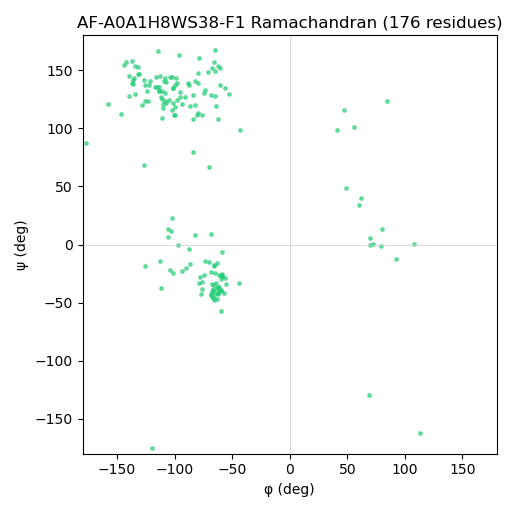 0.037 1.00 95.38 91 PHE A C 1
ATOM 741 O O . PHE A 1 91 ? -10.073 4.095 0.473 1.00 95.38 91 PHE A O 1
ATOM 748 N N . ALA A 1 92 ? -9.200 5.405 -1.131 1.00 94.50 92 ALA A N 1
ATOM 749 C CA . ALA A 1 92 ? -10.174 5.066 -2.153 1.00 94.50 92 ALA A CA 1
ATOM 750 C C . ALA A 1 92 ? -9.490 4.186 -3.203 1.00 94.50 92 ALA A C 1
ATOM 752 O O . ALA A 1 92 ? -8.352 4.430 -3.590 1.00 94.50 92 ALA A O 1
ATOM 753 N N . VAL A 1 93 ? -10.182 3.143 -3.647 1.00 92.19 93 VAL A N 1
ATOM 754 C CA . VAL A 1 93 ? -9.653 2.184 -4.621 1.00 92.19 93 VAL A CA 1
ATOM 755 C C . VAL A 1 93 ? -10.662 2.057 -5.748 1.00 92.19 93 VAL A C 1
ATOM 757 O O . VAL A 1 93 ? -11.813 1.681 -5.498 1.00 92.19 93 VAL A O 1
ATOM 760 N N . ASN A 1 94 ? -10.234 2.387 -6.964 1.00 83.19 94 ASN A N 1
ATOM 761 C CA . ASN A 1 94 ? -10.996 2.196 -8.196 1.00 83.19 94 ASN A CA 1
ATOM 762 C C . ASN A 1 94 ? -10.224 1.264 -9.150 1.00 83.19 94 ASN A C 1
ATOM 764 O O . ASN A 1 94 ? -9.191 0.716 -8.777 1.00 83.19 94 ASN A O 1
ATOM 768 N N . ASP A 1 95 ? -10.714 1.058 -10.372 1.00 71.06 95 ASP A N 1
ATO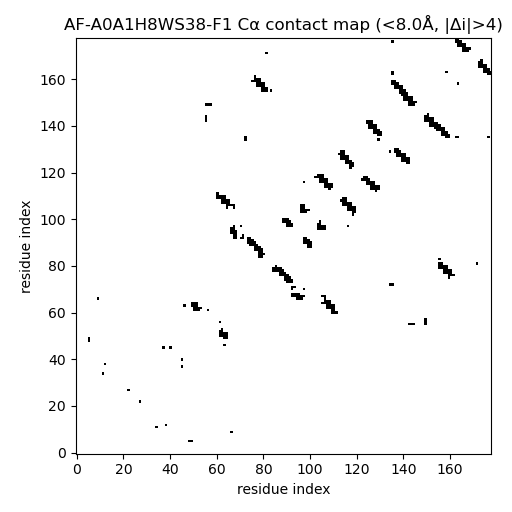M 769 C CA . ASP A 1 95 ? -10.099 0.106 -11.311 1.00 71.06 95 ASP A CA 1
ATOM 770 C C . ASP A 1 95 ? -8.688 0.504 -11.778 1.00 71.06 95 ASP A C 1
ATOM 772 O O . ASP A 1 95 ? -7.938 -0.337 -12.274 1.00 71.06 95 ASP A O 1
ATOM 776 N N . ARG A 1 96 ? -8.305 1.779 -11.637 1.00 71.75 96 ARG A N 1
ATOM 777 C CA . ARG A 1 96 ? -7.069 2.335 -12.209 1.00 71.75 96 ARG A CA 1
ATOM 778 C C . ARG A 1 96 ? -6.033 2.726 -11.167 1.00 71.75 96 ARG A C 1
ATOM 780 O O . ARG A 1 96 ? -4.842 2.546 -11.412 1.00 71.75 96 ARG A O 1
ATOM 787 N N . GLU A 1 97 ? -6.466 3.254 -10.030 1.00 81.56 97 GLU A N 1
ATOM 788 C CA . GLU A 1 97 ? -5.586 3.873 -9.043 1.00 81.56 97 GLU A CA 1
ATOM 789 C C . GLU A 1 97 ? -6.028 3.613 -7.602 1.00 81.56 97 GLU A C 1
ATOM 791 O O . GLU A 1 97 ? -7.204 3.394 -7.291 1.00 81.56 97 GLU A O 1
ATOM 796 N N . VAL A 1 98 ? -5.037 3.668 -6.715 1.00 91.81 98 VAL A N 1
ATOM 797 C CA . VAL A 1 98 ? -5.245 3.753 -5.274 1.00 91.81 98 VAL A CA 1
ATOM 798 C C . VAL A 1 98 ? -5.064 5.213 -4.885 1.00 91.81 98 VAL A C 1
ATOM 800 O O . VAL A 1 98 ? -3.984 5.766 -5.055 1.00 91.81 98 VAL A O 1
ATOM 803 N N . VAL A 1 99 ? -6.099 5.852 -4.355 1.00 92.31 99 VAL A N 1
ATOM 804 C CA . VAL A 1 99 ? -6.042 7.243 -3.899 1.00 92.31 99 VAL A CA 1
ATOM 805 C C . VAL A 1 99 ? -5.860 7.262 -2.387 1.00 92.31 99 VAL A C 1
ATOM 807 O O . VAL A 1 99 ? -6.773 6.905 -1.645 1.00 92.31 99 VAL A O 1
ATOM 810 N N . LYS A 1 100 ? -4.689 7.700 -1.921 1.00 92.44 100 LYS A N 1
ATOM 811 C CA . LYS A 1 100 ? -4.353 7.851 -0.498 1.00 92.44 100 LYS A CA 1
ATOM 812 C C . LYS A 1 100 ? -4.480 9.316 -0.098 1.00 92.44 100 LYS A C 1
ATOM 814 O O . LYS A 1 100 ? -3.683 10.139 -0.542 1.00 92.44 100 LYS A O 1
ATOM 819 N N . THR A 1 101 ? -5.469 9.657 0.729 1.00 87.56 101 THR A N 1
ATOM 820 C CA . THR A 1 101 ? -5.699 11.043 1.197 1.00 87.56 101 THR A CA 1
ATOM 821 C C . THR A 1 101 ? -5.687 12.057 0.035 1.00 87.56 101 THR A C 1
ATOM 823 O O . THR A 1 101 ? -4.967 13.054 0.051 1.00 87.56 101 THR A O 1
ATOM 826 N N . GLY A 1 102 ? -6.428 11.749 -1.035 1.00 85.75 102 GLY A N 1
ATOM 827 C CA . GLY A 1 102 ? -6.535 12.589 -2.237 1.00 85.75 102 GLY A CA 1
ATOM 828 C C . GLY A 1 102 ? -5.368 12.491 -3.228 1.00 85.75 102 GLY A C 1
ATOM 829 O O . GLY A 1 102 ? -5.417 13.133 -4.272 1.00 85.75 102 GLY A O 1
ATOM 830 N N . LYS A 1 103 ? -4.333 11.691 -2.944 1.00 88.81 103 LYS A N 1
ATOM 831 C CA . LYS A 1 103 ? -3.183 11.508 -3.841 1.00 88.81 103 LYS A CA 1
ATOM 832 C C . LYS A 1 103 ? -3.288 10.195 -4.614 1.00 88.81 103 LYS A C 1
ATOM 834 O O . LYS A 1 103 ? -3.349 9.149 -3.966 1.00 88.81 103 LYS A O 1
ATOM 839 N N . PRO A 1 104 ? -3.288 10.215 -5.956 1.00 90.56 104 PRO A N 1
ATOM 840 C CA . PRO A 1 104 ? -3.310 8.999 -6.756 1.00 90.56 104 PRO A CA 1
ATOM 841 C C . PRO A 1 104 ? -1.950 8.297 -6.707 1.00 90.56 104 PRO A C 1
ATOM 843 O O . PRO A 1 104 ? -0.902 8.920 -6.880 1.00 90.56 104 PRO A O 1
ATOM 846 N N . LEU A 1 105 ? -1.974 6.989 -6.469 1.00 92.56 105 LEU A N 1
ATOM 847 C CA . LEU A 1 105 ? -0.803 6.130 -6.358 1.00 92.56 105 LEU A CA 1
ATOM 848 C C . LEU A 1 105 ? -0.937 4.936 -7.301 1.00 92.56 105 LEU A C 1
ATOM 850 O O . LEU A 1 105 ? -2.010 4.336 -7.437 1.00 92.56 105 LEU A O 1
ATOM 854 N N . LEU A 1 106 ? 0.185 4.555 -7.909 1.00 91.06 106 LEU A N 1
ATOM 855 C CA . LEU A 1 106 ? 0.277 3.343 -8.714 1.00 91.06 106 LEU A CA 1
ATOM 856 C C . LEU A 1 106 ? 0.719 2.146 -7.867 1.00 91.06 106 LEU A C 1
ATOM 858 O O . LEU A 1 106 ? 1.771 2.226 -7.226 1.00 91.06 106 LEU A O 1
ATOM 862 N N . PRO A 1 107 ? -0.032 1.033 -7.889 1.00 92.44 107 PRO A N 1
ATOM 863 C CA . PRO A 1 107 ? 0.319 -0.156 -7.134 1.00 92.44 107 PRO A CA 1
ATOM 864 C C . PRO A 1 107 ? 1.241 -1.103 -7.912 1.00 92.44 107 PRO A C 1
ATOM 866 O O . PRO A 1 107 ? 1.048 -1.390 -9.096 1.00 92.44 107 PRO A O 1
ATOM 869 N N . TYR A 1 108 ? 2.217 -1.645 -7.197 1.00 91.62 108 TYR A N 1
ATOM 870 C 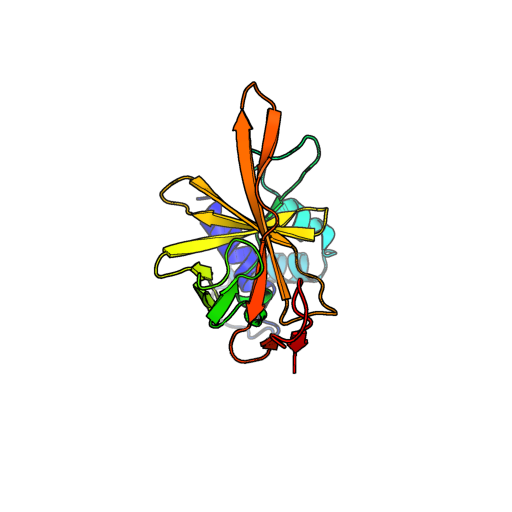CA . TYR A 1 108 ? 3.125 -2.695 -7.642 1.00 91.62 108 TYR A CA 1
ATOM 871 C C . TYR A 1 108 ? 3.241 -3.758 -6.549 1.00 91.62 108 TYR A C 1
ATOM 873 O O . TYR A 1 108 ? 3.096 -3.439 -5.372 1.00 91.62 108 TYR A O 1
ATOM 881 N N . ILE A 1 109 ? 3.554 -4.997 -6.919 1.00 91.56 109 ILE A N 1
ATOM 882 C CA . ILE A 1 109 ? 3.879 -6.080 -5.985 1.00 91.56 109 ILE A CA 1
ATOM 883 C C . ILE A 1 109 ? 5.260 -6.628 -6.288 1.00 91.56 109 ILE A C 1
ATOM 885 O O . ILE A 1 109 ? 5.620 -6.803 -7.452 1.00 91.56 109 ILE A O 1
ATOM 889 N N . SER A 1 110 ? 6.047 -6.872 -5.248 1.00 91.12 110 SER A N 1
ATOM 890 C CA . SER A 1 110 ? 7.333 -7.530 -5.407 1.00 91.12 110 SER A CA 1
ATOM 891 C C . SER A 1 110 ? 7.159 -9.038 -5.573 1.00 91.12 110 SER A C 1
ATOM 893 O O . SER A 1 110 ? 6.176 -9.626 -5.118 1.00 91.12 110 SER A O 1
ATOM 895 N N . ASN A 1 111 ? 8.172 -9.705 -6.119 1.00 86.62 111 ASN A N 1
ATOM 896 C CA . ASN A 1 111 ? 8.286 -11.168 -6.099 1.00 86.62 111 ASN A CA 1
ATOM 897 C C . ASN A 1 111 ? 8.308 -11.791 -4.684 1.00 86.62 111 ASN A C 1
ATOM 899 O O . ASN A 1 111 ? 8.284 -13.011 -4.562 1.00 86.62 111 ASN A O 1
ATOM 903 N N . GLN A 1 112 ? 8.351 -10.976 -3.626 1.00 84.81 112 GLN A N 1
ATOM 904 C CA . GLN A 1 112 ? 8.279 -11.395 -2.2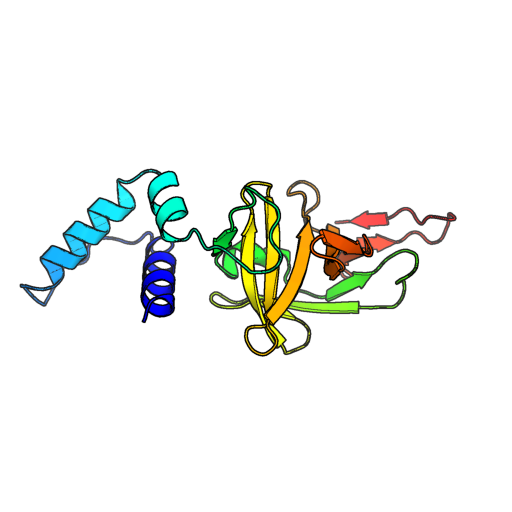23 1.00 84.81 112 GLN A CA 1
ATOM 905 C C . GLN A 1 112 ? 6.918 -11.076 -1.574 1.00 84.81 112 GLN A C 1
ATOM 907 O O . GLN A 1 112 ? 6.759 -11.242 -0.367 1.00 84.81 112 GLN A O 1
ATOM 912 N N . GLY A 1 113 ? 5.937 -10.592 -2.345 1.00 85.94 113 GLY A N 1
ATOM 913 C CA . GLY A 1 113 ? 4.595 -10.272 -1.847 1.00 85.94 113 GLY A CA 1
ATOM 914 C C . GLY A 1 113 ? 4.475 -8.923 -1.130 1.00 85.94 113 GLY A C 1
ATOM 915 O O . GLY A 1 113 ? 3.468 -8.670 -0.473 1.00 85.94 113 GLY A O 1
ATOM 916 N N . LEU A 1 114 ? 5.474 -8.041 -1.243 1.00 89.50 114 LEU A N 1
ATOM 917 C CA . LEU A 1 114 ? 5.388 -6.681 -0.710 1.00 89.50 114 LEU A CA 1
ATOM 918 C C . LEU A 1 114 ? 4.678 -5.774 -1.714 1.00 89.50 114 LEU A C 1
ATOM 920 O O . LEU A 1 114 ? 5.091 -5.697 -2.868 1.00 89.50 114 LEU A O 1
ATOM 924 N N . ILE A 1 115 ? 3.658 -5.043 -1.277 1.00 92.56 115 ILE A N 1
ATOM 925 C CA . ILE A 1 115 ? 2.974 -4.056 -2.113 1.00 92.56 115 ILE A CA 1
ATOM 926 C C . ILE A 1 115 ? 3.702 -2.717 -1.996 1.00 92.56 115 ILE A C 1
ATOM 928 O O . ILE A 1 115 ? 4.074 -2.289 -0.905 1.00 92.56 115 ILE A O 1
ATOM 932 N N . ARG A 1 116 ? 3.888 -2.025 -3.116 1.00 92.56 116 ARG A N 1
ATOM 933 C CA . ARG A 1 116 ? 4.442 -0.674 -3.188 1.00 92.56 116 ARG A CA 1
ATOM 934 C C . ARG A 1 116 ? 3.459 0.238 -3.900 1.00 92.56 116 ARG A C 1
ATOM 936 O O . ARG A 1 116 ? 3.092 -0.018 -5.042 1.00 92.56 116 ARG A O 1
ATOM 943 N N . LEU A 1 117 ? 3.063 1.314 -3.234 1.00 92.38 117 LEU A N 1
ATOM 944 C CA . LEU A 1 117 ? 2.235 2.371 -3.799 1.00 92.38 117 LEU A CA 1
ATOM 945 C C . LEU A 1 117 ? 3.133 3.558 -4.142 1.00 92.38 117 LEU A C 1
ATOM 947 O O . LEU A 1 117 ? 3.755 4.135 -3.253 1.00 92.38 117 LEU A O 1
ATOM 951 N N . VAL A 1 118 ? 3.235 3.899 -5.424 1.00 90.25 118 VAL A N 1
ATOM 952 C CA . VAL A 1 118 ? 4.144 4.940 -5.923 1.00 90.25 118 VAL A CA 1
ATOM 953 C C . VAL A 1 118 ? 3.365 6.203 -6.263 1.00 90.25 118 VAL A C 1
ATOM 955 O O . VAL A 1 118 ? 2.465 6.172 -7.102 1.00 90.25 118 VAL A O 1
ATOM 958 N N . ASP A 1 119 ? 3.756 7.323 -5.661 1.00 89.06 119 ASP A N 1
ATOM 959 C CA . ASP A 1 119 ? 3.330 8.654 -6.085 1.00 89.06 119 ASP A CA 1
ATOM 960 C C . ASP A 1 119 ? 4.112 9.034 -7.345 1.00 89.06 119 ASP A C 1
ATOM 962 O O . ASP A 1 119 ? 5.323 9.255 -7.298 1.00 89.06 119 ASP A O 1
ATOM 966 N N . GLN A 1 120 ? 3.428 9.106 -8.486 1.00 80.06 120 GLN A N 1
ATOM 967 C CA . GLN A 1 120 ? 4.080 9.404 -9.763 1.00 80.06 120 GLN A CA 1
ATOM 968 C C . GLN A 1 120 ? 4.613 10.835 -9.857 1.00 80.06 120 GLN A C 1
ATOM 970 O O . GLN A 1 120 ? 5.513 11.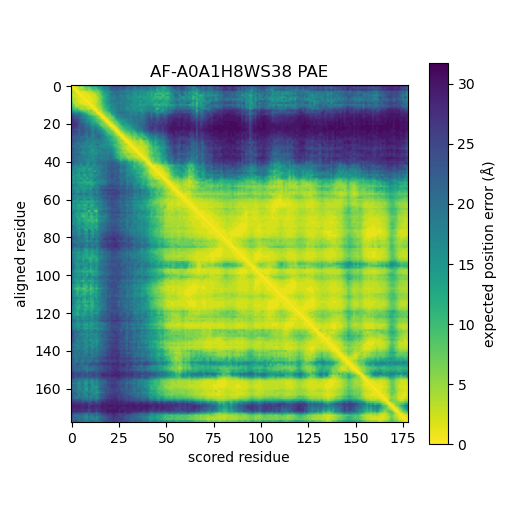089 -10.653 1.00 80.06 120 GLN A O 1
ATOM 975 N N . SER A 1 121 ? 4.064 11.764 -9.071 1.00 81.25 121 SER A N 1
ATOM 976 C CA . SER A 1 121 ? 4.470 13.170 -9.103 1.00 81.25 121 SER A CA 1
ATOM 977 C C . SER A 1 121 ? 5.767 13.412 -8.336 1.00 81.25 121 SER A C 1
ATOM 979 O O . SER A 1 121 ? 6.572 14.251 -8.731 1.00 81.25 121 SER A O 1
ATOM 981 N N . THR A 1 122 ? 5.992 12.658 -7.256 1.00 83.88 122 THR A N 1
ATOM 982 C CA . THR A 1 122 ? 7.151 12.846 -6.371 1.00 83.88 122 THR A CA 1
ATOM 983 C C . THR A 1 122 ? 8.151 11.693 -6.402 1.00 83.88 122 THR A C 1
ATOM 985 O O . THR A 1 122 ? 9.247 11.826 -5.861 1.00 83.88 122 THR A O 1
ATOM 988 N N . GLY A 1 123 ? 7.783 10.541 -6.968 1.00 77.56 123 GLY A N 1
ATOM 989 C CA . GLY A 1 123 ? 8.565 9.303 -6.909 1.00 77.56 123 GLY A CA 1
ATOM 990 C C . GLY A 1 123 ? 8.604 8.655 -5.519 1.00 77.56 123 GLY A C 1
ATOM 991 O O . GLY A 1 123 ? 9.218 7.598 -5.348 1.00 77.56 123 GLY A O 1
ATOM 992 N N . LYS A 1 124 ? 7.951 9.257 -4.513 1.00 83.56 124 LYS A N 1
ATOM 993 C CA . LYS A 1 124 ? 7.861 8.694 -3.163 1.00 83.56 124 LYS A CA 1
ATOM 994 C C . LYS A 1 124 ? 7.012 7.431 -3.181 1.00 83.56 124 LYS A C 1
ATOM 996 O O . LYS A 1 124 ? 6.150 7.243 -4.039 1.00 83.56 124 LYS A O 1
ATOM 1001 N N . SER A 1 125 ? 7.289 6.527 -2.251 1.00 87.62 125 SER A N 1
ATOM 1002 C CA . SER A 1 125 ? 6.599 5.245 -2.191 1.00 87.62 125 SER A CA 1
ATOM 1003 C C . SER A 1 125 ? 6.216 4.887 -0.769 1.00 87.62 125 SER A C 1
ATOM 1005 O O . SER A 1 125 ? 7.021 5.039 0.148 1.00 87.62 125 SER A O 1
ATOM 1007 N N . ASP A 1 126 ? 5.009 4.360 -0.625 1.00 89.06 126 ASP A N 1
ATOM 1008 C CA . ASP A 1 126 ? 4.580 3.647 0.566 1.00 89.06 126 ASP A CA 1
ATOM 1009 C C . ASP A 1 126 ? 4.720 2.148 0.318 1.00 89.06 126 ASP A C 1
ATOM 1011 O O . ASP A 1 126 ? 4.383 1.660 -0.761 1.00 89.06 126 ASP A O 1
ATOM 1015 N N . PHE A 1 127 ? 5.196 1.412 1.316 1.00 91.19 127 PHE A N 1
ATOM 1016 C CA . PHE A 1 127 ? 5.303 -0.040 1.244 1.00 91.19 127 PHE A CA 1
ATOM 1017 C C . PHE A 1 127 ? 4.302 -0.656 2.209 1.00 91.19 127 PHE A C 1
ATOM 1019 O O . PHE A 1 127 ? 4.217 -0.241 3.363 1.00 91.19 127 PHE A O 1
ATOM 1026 N N . ILE A 1 128 ? 3.542 -1.633 1.735 1.00 92.44 128 ILE A N 1
ATOM 1027 C CA . ILE A 1 128 ? 2.477 -2.294 2.475 1.00 92.44 128 ILE A CA 1
ATOM 1028 C C . ILE A 1 128 ? 2.743 -3.793 2.453 1.00 92.44 128 ILE A C 1
ATOM 1030 O O . ILE A 1 128 ? 2.831 -4.407 1.392 1.00 92.44 128 ILE A O 1
ATOM 1034 N N . GLN A 1 129 ? 2.838 -4.388 3.635 1.00 90.56 129 GLN A N 1
ATOM 1035 C CA . GLN A 1 129 ? 2.745 -5.829 3.800 1.00 90.56 129 GLN A CA 1
ATOM 1036 C C . GLN A 1 129 ? 1.349 -6.171 4.297 1.00 90.56 129 GLN A C 1
ATOM 1038 O O . GLN A 1 129 ? 0.815 -5.534 5.211 1.00 90.56 129 GLN A O 1
ATOM 1043 N N . HIS A 1 130 ? 0.782 -7.195 3.682 1.00 85.19 130 HIS A N 1
ATOM 1044 C CA . HIS A 1 130 ? -0.552 -7.674 3.961 1.00 85.19 130 HIS A CA 1
ATOM 1045 C C . HIS A 1 130 ? -0.536 -9.199 4.001 1.00 85.19 130 HIS A C 1
ATOM 1047 O O . HIS A 1 130 ? 0.116 -9.834 3.173 1.00 85.19 130 HIS A O 1
ATOM 1053 N N . ALA A 1 131 ? -1.250 -9.777 4.960 1.00 81.56 131 ALA A N 1
ATOM 1054 C CA . ALA A 1 131 ? -1.495 -11.207 5.015 1.00 81.56 131 ALA A CA 1
ATOM 1055 C C . ALA A 1 131 ? -2.963 -11.445 4.664 1.00 81.56 131 ALA A C 1
ATOM 1057 O O . ALA A 1 131 ? -3.841 -10.925 5.342 1.00 81.56 131 ALA A O 1
ATOM 1058 N N . ALA A 1 132 ? -3.237 -12.264 3.645 1.00 80.50 132 ALA A N 1
ATOM 1059 C CA . ALA A 1 132 ? -4.606 -12.518 3.184 1.00 80.50 132 ALA A CA 1
ATOM 1060 C C . ALA A 1 132 ? -5.525 -13.098 4.280 1.00 80.50 132 ALA A C 1
ATOM 1062 O O . ALA A 1 132 ? -6.732 -12.883 4.255 1.00 80.50 132 ALA A O 1
ATOM 1063 N N . ALA A 1 133 ? -4.953 -13.802 5.265 1.00 83.44 133 ALA A N 1
ATOM 1064 C CA . ALA A 1 133 ? -5.677 -14.311 6.431 1.00 83.44 133 ALA A CA 1
ATOM 1065 C C . ALA A 1 133 ? -6.126 -13.208 7.415 1.00 83.44 133 ALA A C 1
ATOM 1067 O O . ALA A 1 133 ? -6.961 -13.462 8.276 1.00 83.44 133 ALA A O 1
ATOM 1068 N N . GLN A 1 134 ? -5.581 -11.995 7.292 1.00 85.62 134 GLN A N 1
ATOM 1069 C CA . GLN A 1 134 ? -5.859 -10.834 8.138 1.00 85.62 134 GLN A CA 1
ATOM 1070 C C . GLN A 1 134 ? -6.263 -9.635 7.253 1.00 85.62 134 GLN A C 1
ATOM 1072 O O . GLN A 1 134 ? -5.524 -8.654 7.154 1.00 85.62 134 GLN A O 1
ATOM 1077 N N . PRO A 1 135 ? -7.441 -9.691 6.590 1.00 86.38 135 PRO A N 1
ATOM 1078 C CA . PRO A 1 135 ? -7.880 -8.716 5.578 1.00 86.38 135 PRO A CA 1
ATOM 1079 C C . PRO A 1 135 ? -7.952 -7.269 6.098 1.00 86.38 135 PRO A C 1
ATOM 1081 O O . PRO A 1 135 ? -7.842 -6.318 5.327 1.00 86.38 135 PRO A O 1
ATOM 1084 N N . TYR A 1 136 ? -8.129 -7.103 7.409 1.00 92.94 136 TYR A N 1
ATOM 1085 C CA . TYR A 1 136 ? -8.315 -5.815 8.079 1.00 92.94 136 TYR A CA 1
ATOM 1086 C C . TYR A 1 136 ? -7.060 -5.316 8.801 1.00 92.94 136 TYR A C 1
ATOM 1088 O O . TYR A 1 136 ? -7.121 -4.340 9.550 1.00 92.94 136 TYR A O 1
ATOM 1096 N N . GLU A 1 137 ? -5.920 -5.959 8.542 1.00 91.69 137 GLU A N 1
ATOM 1097 C CA . GLU A 1 137 ? -4.608 -5.566 9.034 1.00 91.69 137 GLU A CA 1
ATOM 1098 C C . GLU A 1 137 ? -3.692 -5.202 7.863 1.00 91.69 137 GLU A C 1
ATOM 1100 O O . GLU A 1 137 ? -3.589 -5.910 6.855 1.00 91.69 137 GLU A O 1
ATOM 1105 N N . MET A 1 138 ? -2.966 -4.100 8.017 1.0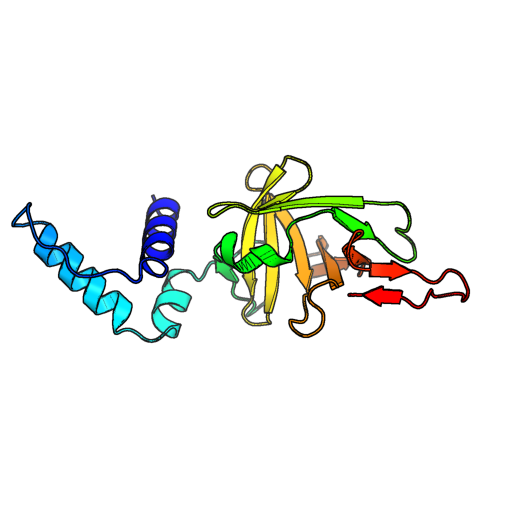0 92.00 138 MET A N 1
ATOM 1106 C CA . MET A 1 138 ? -1.861 -3.775 7.130 1.00 92.00 138 MET A CA 1
ATOM 1107 C C . MET A 1 138 ? -0.660 -3.302 7.934 1.00 92.00 138 MET A C 1
ATOM 1109 O O . MET A 1 138 ? -0.782 -2.581 8.928 1.00 92.00 138 MET A O 1
ATOM 1113 N N . ARG A 1 139 ? 0.531 -3.673 7.474 1.00 90.38 139 ARG A N 1
ATOM 1114 C CA . ARG A 1 139 ? 1.780 -3.124 7.992 1.00 90.38 139 ARG A CA 1
ATOM 1115 C C . ARG A 1 139 ? 2.364 -2.204 6.952 1.00 90.38 139 ARG A C 1
ATOM 1117 O O . ARG A 1 139 ? 2.621 -2.625 5.828 1.00 90.38 139 ARG A O 1
ATOM 1124 N N . THR A 1 140 ? 2.567 -0.950 7.326 1.00 89.00 140 THR A N 1
ATOM 1125 C CA . THR A 1 140 ? 3.227 0.016 6.451 1.00 89.00 140 THR A CA 1
ATOM 1126 C C . THR A 1 140 ? 4.691 0.151 6.821 1.00 89.00 140 THR A C 1
ATOM 1128 O O . THR A 1 140 ? 5.039 0.116 8.004 1.00 89.00 140 THR A O 1
ATOM 1131 N N . PHE A 1 141 ? 5.524 0.321 5.802 1.00 83.62 141 PHE A N 1
ATOM 1132 C CA . PHE A 1 141 ? 6.958 0.517 5.919 1.00 83.62 141 PHE A CA 1
ATOM 1133 C C . PHE A 1 141 ? 7.364 1.711 5.071 1.00 83.62 141 PHE A C 1
ATOM 1135 O O . PHE A 1 141 ? 6.812 1.954 3.995 1.00 83.62 141 PHE A O 1
ATOM 1142 N N . SER A 1 142 ? 8.375 2.430 5.537 1.00 78.44 142 SER A N 1
ATOM 1143 C CA . SER A 1 142 ? 9.075 3.414 4.719 1.00 78.44 142 SER A CA 1
ATOM 1144 C C . SER A 1 142 ? 10.452 2.873 4.365 1.00 78.44 142 SER A C 1
ATOM 1146 O O . SER A 1 142 ? 11.116 2.247 5.191 1.00 78.44 142 SER A O 1
ATOM 1148 N N . ARG A 1 143 ? 10.878 3.099 3.125 1.00 80.88 143 ARG A N 1
ATOM 1149 C CA . ARG A 1 143 ? 12.240 2.814 2.676 1.00 80.88 143 ARG A CA 1
ATOM 1150 C C . ARG A 1 143 ? 12.861 4.099 2.159 1.00 80.88 143 ARG A C 1
ATOM 1152 O O . ARG A 1 143 ? 12.187 4.884 1.494 1.00 80.88 143 ARG A O 1
ATOM 1159 N N . TYR A 1 144 ? 14.136 4.295 2.449 1.00 74.25 144 TYR A N 1
ATOM 1160 C CA . TYR A 1 144 ? 14.934 5.372 1.877 1.00 74.25 144 TYR A CA 1
ATOM 1161 C C . TYR A 1 144 ? 16.349 4.878 1.597 1.00 74.25 144 TYR A C 1
ATOM 1163 O O . TYR A 1 144 ? 16.810 3.903 2.191 1.00 74.25 144 TYR A O 1
ATOM 1171 N N . VAL A 1 145 ? 17.033 5.553 0.677 1.00 66.38 145 VAL A N 1
ATOM 1172 C CA . VAL A 1 145 ? 18.441 5.285 0.387 1.00 66.38 145 VAL A CA 1
ATOM 1173 C C . VAL A 1 145 ? 19.296 6.256 1.188 1.00 66.38 145 VAL A C 1
ATOM 1175 O O . VAL A 1 145 ? 19.092 7.465 1.136 1.00 66.38 145 VAL A O 1
ATOM 1178 N N . SER A 1 146 ? 20.250 5.711 1.931 1.00 68.38 146 SER A N 1
ATOM 1179 C CA . SER A 1 146 ? 21.278 6.446 2.667 1.00 68.38 146 SER A CA 1
ATOM 1180 C C . SER A 1 146 ? 22.571 5.674 2.496 1.00 68.38 146 SER A C 1
ATOM 1182 O O . SER A 1 146 ? 22.590 4.470 2.739 1.00 68.38 146 SER A O 1
ATOM 1184 N N . ASP A 1 147 ? 23.635 6.349 2.067 1.00 73.94 147 ASP A N 1
ATOM 1185 C CA . ASP A 1 147 ? 24.968 5.744 1.918 1.00 73.94 147 ASP A CA 1
ATOM 1186 C C . ASP A 1 147 ? 24.986 4.560 0.928 1.00 73.94 147 ASP A C 1
ATOM 1188 O O . ASP A 1 147 ? 25.676 3.564 1.123 1.00 73.94 147 ASP A O 1
ATOM 1192 N N . GLY A 1 148 ? 24.156 4.630 -0.121 1.00 63.00 148 GLY A N 1
ATOM 1193 C CA . GLY A 1 148 ? 24.001 3.555 -1.111 1.00 63.00 148 GLY A CA 1
ATOM 1194 C C . GLY A 1 148 ? 23.243 2.320 -0.607 1.00 63.00 148 GLY A C 1
ATOM 1195 O O . GLY A 1 148 ? 23.036 1.383 -1.373 1.00 63.00 148 GLY A O 1
ATOM 1196 N N . GLN A 1 149 ? 22.783 2.315 0.649 1.00 73.12 149 GLN A N 1
ATOM 1197 C CA . GLN A 1 149 ? 22.017 1.221 1.240 1.00 73.12 149 GLN A CA 1
ATOM 1198 C C . GLN A 1 149 ? 20.549 1.602 1.434 1.00 73.12 149 GLN A C 1
ATOM 1200 O O . GLN A 1 149 ? 20.212 2.729 1.805 1.00 73.12 149 GLN A O 1
ATOM 1205 N N . ILE A 1 150 ? 19.659 0.634 1.215 1.00 75.50 150 ILE A N 1
ATOM 1206 C CA . ILE A 1 150 ? 18.232 0.789 1.500 1.00 75.50 150 ILE A CA 1
ATOM 1207 C C . ILE A 1 150 ? 18.013 0.563 2.993 1.00 75.50 150 ILE A C 1
ATOM 1209 O O . ILE A 1 150 ? 18.130 -0.559 3.493 1.00 75.50 150 ILE A O 1
ATOM 1213 N N . LYS A 1 151 ? 17.653 1.634 3.697 1.00 71.44 151 LYS A N 1
ATOM 1214 C CA . LYS A 1 151 ? 17.241 1.597 5.098 1.00 71.44 151 LYS A CA 1
ATOM 1215 C C . LYS A 1 151 ? 15.718 1.530 5.154 1.00 71.44 151 LYS A C 1
ATOM 121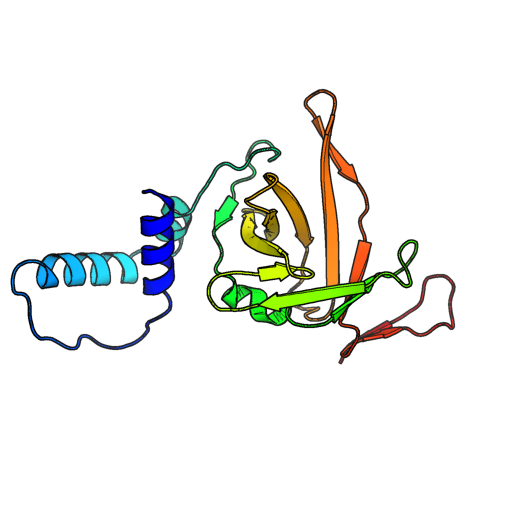7 O O . LYS A 1 151 ? 15.023 2.301 4.491 1.00 71.44 151 LYS A O 1
ATOM 1222 N N . SER A 1 152 ? 15.204 0.593 5.944 1.00 66.44 152 SER A N 1
ATOM 1223 C CA . SER A 1 152 ? 13.775 0.485 6.236 1.00 66.44 152 SER A CA 1
ATOM 1224 C C . SER A 1 152 ? 13.497 1.156 7.575 1.00 66.44 152 SER A C 1
ATOM 1226 O O . SER A 1 152 ? 14.108 0.808 8.584 1.00 66.44 152 SER A O 1
ATOM 1228 N N . TRP A 1 153 ? 12.586 2.122 7.595 1.00 61.59 153 TRP A N 1
ATOM 1229 C CA . TRP A 1 153 ? 12.160 2.807 8.808 1.00 61.59 153 TRP A CA 1
ATOM 1230 C C . TRP A 1 153 ? 10.684 2.532 9.072 1.00 61.59 153 TRP A C 1
ATOM 1232 O O . TRP A 1 153 ? 9.885 2.450 8.139 1.00 61.59 153 TRP A O 1
ATOM 1242 N N . ALA A 1 154 ? 10.344 2.422 10.357 1.00 61.72 154 ALA A N 1
ATOM 1243 C CA . ALA A 1 154 ? 8.987 2.302 10.884 1.00 61.72 154 ALA A CA 1
ATOM 1244 C C . ALA A 1 154 ? 8.159 1.138 10.307 1.00 61.72 154 ALA A C 1
ATOM 1246 O O . ALA A 1 154 ? 7.556 1.267 9.251 1.00 61.72 154 ALA A O 1
ATOM 1247 N N . ASN A 1 155 ? 8.037 0.039 11.054 1.00 78.62 155 ASN A N 1
ATOM 1248 C CA . ASN A 1 155 ? 6.922 -0.891 10.867 1.00 78.62 155 ASN A CA 1
ATOM 1249 C C . ASN A 1 155 ? 5.742 -0.338 11.672 1.00 78.62 155 ASN A C 1
ATOM 1251 O O . ASN A 1 155 ? 5.793 -0.316 12.903 1.00 78.62 155 ASN A O 1
ATOM 1255 N N . ALA A 1 156 ? 4.730 0.183 10.985 1.00 87.06 156 ALA A N 1
ATOM 1256 C CA . ALA A 1 156 ? 3.512 0.659 11.626 1.00 87.06 156 ALA A CA 1
ATOM 1257 C C . ALA A 1 156 ? 2.361 -0.283 11.284 1.00 87.06 156 ALA A C 1
ATOM 1259 O O . ALA A 1 156 ? 2.034 -0.457 10.109 1.00 87.06 156 ALA A O 1
ATOM 1260 N N . LEU A 1 157 ? 1.752 -0.868 12.316 1.00 90.50 157 LEU A N 1
ATOM 1261 C CA . LEU A 1 157 ? 0.488 -1.578 12.177 1.00 90.50 157 LEU A CA 1
ATOM 1262 C C . LEU A 1 157 ? -0.628 -0.548 12.014 1.00 90.50 157 LEU A C 1
ATOM 1264 O O . LEU A 1 157 ? -0.735 0.387 12.810 1.00 90.50 157 LEU A O 1
ATOM 1268 N N . ALA A 1 158 ? -1.457 -0.742 11.002 1.00 92.19 158 ALA A N 1
ATOM 1269 C CA . ALA A 1 158 ? -2.702 -0.030 10.831 1.00 92.19 158 ALA A CA 1
ATOM 1270 C C . ALA A 1 158 ? -3.837 -1.038 10.685 1.00 92.19 158 ALA A C 1
ATOM 1272 O O . ALA A 1 158 ? -3.712 -2.049 9.992 1.00 92.19 158 ALA A O 1
ATOM 1273 N N . LEU A 1 159 ? -4.936 -0.739 11.361 1.00 94.00 159 LEU A N 1
ATOM 1274 C CA . LEU A 1 159 ? -6.132 -1.564 11.395 1.00 94.00 159 LEU A CA 1
ATOM 1275 C C . LEU A 1 159 ? -7.253 -0.830 10.678 1.00 94.00 159 LEU A C 1
ATOM 1277 O O . LEU A 1 159 ? -7.339 0.396 10.775 1.00 94.00 159 LEU A O 1
ATOM 1281 N N . ASN A 1 160 ? -8.121 -1.550 9.977 1.00 95.06 160 ASN A N 1
ATOM 1282 C CA . ASN A 1 160 ? -9.305 -0.926 9.403 1.00 95.06 160 ASN A CA 1
ATOM 1283 C C . ASN A 1 160 ? -10.199 -0.401 10.542 1.00 95.06 160 ASN A C 1
ATOM 1285 O O . ASN A 1 160 ? -10.649 -1.171 11.389 1.00 95.06 160 ASN A O 1
ATOM 1289 N N . CYS A 1 161 ? -10.442 0.910 10.572 1.00 93.19 161 CYS A N 1
ATOM 1290 C CA . CYS A 1 161 ? -11.092 1.583 11.700 1.00 93.19 161 CYS A CA 1
ATOM 1291 C C . CYS A 1 161 ? -12.543 1.136 11.922 1.00 93.19 161 CYS A C 1
ATOM 1293 O O . CYS A 1 161 ? -13.074 1.299 13.014 1.00 93.19 161 CYS A O 1
ATOM 1295 N N . GLU A 1 162 ? -13.203 0.637 10.877 1.00 93.12 162 GLU A N 1
ATOM 1296 C CA . GLU A 1 162 ? -14.612 0.229 10.925 1.00 93.12 162 GLU A CA 1
ATOM 1297 C C . GLU A 1 162 ? -14.767 -1.260 11.236 1.00 93.12 162 GLU A C 1
ATOM 1299 O O . GLU A 1 162 ? -15.819 -1.691 11.701 1.00 93.12 162 GLU A O 1
ATOM 1304 N N . ARG A 1 163 ? -13.722 -2.045 10.967 1.00 93.62 163 ARG A N 1
ATOM 1305 C CA . ARG A 1 163 ? -13.728 -3.506 11.109 1.00 93.62 163 ARG A CA 1
ATOM 1306 C C . ARG A 1 163 ? -12.993 -3.978 12.348 1.00 93.62 163 ARG A C 1
ATOM 1308 O O . ARG A 1 163 ? -13.248 -5.077 12.817 1.00 93.62 163 ARG A O 1
ATOM 1315 N N . CYS A 1 164 ? -12.095 -3.168 12.898 1.00 91.50 164 CYS A N 1
ATOM 1316 C CA . CYS A 1 164 ? -11.286 -3.541 14.047 1.00 91.50 164 CYS A CA 1
ATOM 1317 C C . CYS A 1 164 ? -11.624 -2.705 15.280 1.00 91.50 164 CYS A C 1
ATOM 1319 O O . CYS A 1 164 ? -11.714 -1.481 15.223 1.00 91.50 164 CYS A O 1
ATOM 1321 N N . THR A 1 165 ? -11.737 -3.375 16.424 1.00 89.62 165 THR A N 1
ATOM 1322 C CA . THR A 1 165 ? -11.876 -2.750 17.742 1.00 89.62 165 THR A CA 1
ATOM 1323 C C . THR A 1 165 ? -10.608 -2.996 18.549 1.00 89.62 165 THR A C 1
ATOM 1325 O O . THR A 1 165 ? -10.202 -4.142 18.740 1.00 89.62 165 THR A O 1
ATOM 1328 N N . VAL A 1 166 ? -9.986 -1.924 19.043 1.00 85.12 166 VAL A N 1
ATOM 1329 C CA . VAL A 1 166 ? -8.791 -1.995 19.897 1.00 85.12 166 VAL A CA 1
ATOM 1330 C C . VAL A 1 166 ? -9.219 -1.977 21.361 1.00 85.12 166 VAL A C 1
ATOM 1332 O O . VAL A 1 166 ? -9.860 -1.026 21.816 1.00 85.12 166 VAL A O 1
ATOM 1335 N N . LYS A 1 167 ? -8.856 -3.017 22.109 1.00 81.38 167 LYS A N 1
ATOM 1336 C CA . LYS A 1 167 ? -9.093 -3.116 23.550 1.00 81.38 167 LYS A CA 1
ATOM 1337 C C . LYS A 1 167 ? -7.978 -2.344 24.263 1.00 81.38 167 LYS A C 1
ATOM 1339 O O . LYS A 1 167 ? -6.790 -2.591 24.067 1.00 81.38 167 LYS A O 1
ATOM 1344 N N . ARG A 1 168 ? -8.364 -1.325 25.037 1.00 66.25 168 ARG A N 1
ATOM 1345 C CA . ARG A 1 168 ? -7.440 -0.384 25.709 1.00 66.25 168 ARG A CA 1
ATOM 1346 C C . ARG A 1 168 ? -6.867 -0.923 27.025 1.00 66.25 168 ARG A C 1
ATOM 1348 O O . ARG A 1 168 ? -6.248 -0.176 27.773 1.00 66.25 168 ARG A O 1
ATOM 1355 N N . ASP A 1 169 ? -7.112 -2.186 27.332 1.00 57.16 169 ASP A N 1
ATOM 1356 C CA . ASP A 1 169 ? -6.932 -2.794 28.648 1.00 57.16 169 ASP A CA 1
ATOM 1357 C C . ASP A 1 169 ? -5.519 -3.336 28.916 1.00 57.16 169 ASP A C 1
ATOM 1359 O O . ASP A 1 169 ? -5.237 -3.744 30.040 1.00 57.16 169 ASP A O 1
ATOM 1363 N N . GLN A 1 170 ? -4.597 -3.298 27.945 1.00 46.19 170 GLN A N 1
ATOM 1364 C CA . GLN A 1 170 ? -3.213 -3.753 28.136 1.00 46.19 170 GLN A CA 1
ATOM 1365 C C . GLN A 1 170 ? -2.190 -2.838 27.451 1.00 46.19 170 GLN A C 1
ATOM 1367 O O . GLN A 1 170 ? -2.431 -2.305 26.365 1.00 46.19 170 GLN A O 1
ATOM 1372 N N . ILE A 1 171 ? -1.012 -2.678 28.067 1.00 47.94 171 ILE A N 1
ATOM 1373 C CA . ILE A 1 171 ? 0.158 -2.055 27.430 1.00 47.94 171 ILE A CA 1
ATOM 1374 C C . ILE A 1 171 ? 0.530 -2.931 26.228 1.00 47.94 171 ILE A C 1
ATOM 1376 O O . ILE A 1 171 ? 1.004 -4.050 26.397 1.00 47.94 171 ILE A O 1
ATOM 1380 N N . GLY A 1 172 ? 0.263 -2.437 25.018 1.00 55.16 172 GLY A N 1
ATOM 1381 C CA . GLY A 1 172 ? 0.385 -3.213 23.778 1.00 55.16 172 GLY A CA 1
ATOM 1382 C C . GLY A 1 172 ? -0.940 -3.611 23.119 1.00 55.16 172 GLY A C 1
ATOM 1383 O O . GLY A 1 172 ? -0.880 -4.240 22.073 1.00 55.16 172 GLY A O 1
ATOM 1384 N N . GLY A 1 173 ? -2.088 -3.220 23.693 1.00 62.44 173 GLY A N 1
ATOM 1385 C CA . GLY A 1 173 ? -3.437 -3.208 23.108 1.00 62.44 173 GLY A CA 1
ATOM 1386 C C . GLY A 1 173 ? -3.804 -4.415 22.245 1.00 62.44 173 GLY A C 1
ATOM 1387 O O . GLY A 1 173 ? -3.501 -4.444 21.053 1.00 62.44 173 GLY A O 1
ATOM 1388 N N . SER A 1 174 ? -4.526 -5.384 22.813 1.00 77.88 174 SER A N 1
ATOM 1389 C CA . SER A 1 174 ? -5.146 -6.430 21.993 1.00 77.88 174 SER A CA 1
ATOM 1390 C C . SER A 1 174 ? -6.217 -5.818 21.080 1.00 77.88 174 SER A C 1
ATOM 1392 O O . SER A 1 174 ? -6.842 -4.812 21.417 1.00 77.88 174 SER A O 1
ATOM 1394 N N . TYR A 1 175 ? -6.433 -6.392 19.902 1.00 85.19 175 TYR A N 1
ATOM 1395 C CA . TYR A 1 175 ? -7.480 -5.946 18.988 1.00 85.19 175 TYR A CA 1
ATOM 1396 C C . TYR A 1 175 ? -8.203 -7.140 18.390 1.00 85.19 175 TYR A C 1
ATOM 1398 O O . TYR A 1 175 ? -7.694 -8.259 18.364 1.00 85.19 175 TYR A O 1
ATOM 1406 N N . GLU A 1 176 ? -9.416 -6.886 17.927 1.00 88.12 176 GLU A N 1
ATOM 1407 C CA . GLU A 1 176 ? -10.261 -7.878 17.289 1.00 88.12 176 GLU A CA 1
ATOM 1408 C C . GLU A 1 176 ? -10.867 -7.266 16.032 1.00 88.12 176 GLU A C 1
ATOM 1410 O O . GLU A 1 176 ? -11.407 -6.160 16.094 1.00 88.12 176 GLU A O 1
ATOM 1415 N N . CYS A 1 177 ? -10.762 -7.968 14.905 1.00 88.62 177 CYS A N 1
ATOM 1416 C CA . CYS A 1 177 ? -11.286 -7.518 13.621 1.00 88.62 177 CYS A CA 1
ATOM 1417 C C . CYS A 1 177 ? -12.407 -8.445 13.137 1.00 88.62 177 CYS A C 1
ATOM 1419 O O . CYS A 1 177 ? -12.264 -9.666 13.221 1.00 88.62 177 CYS A O 1
ATOM 1421 N N . ARG A 1 178 ? -13.509 -7.870 12.645 1.00 83.44 178 ARG A N 1
ATOM 1422 C CA . ARG A 1 178 ? -14.698 -8.573 12.146 1.00 83.44 178 ARG A CA 1
ATOM 1423 C C . ARG A 1 178 ? -15.291 -7.888 10.914 1.00 83.44 178 ARG A C 1
ATOM 1425 O O . ARG A 1 178 ? -15.278 -6.639 10.838 1.00 83.44 178 ARG A O 1
#

Solvent-accessible surface area (backbone atoms only — not comparable to full-atom values): 10379 Å² total; per-residue (Å²): 116,66,68,59,54,53,52,49,56,56,61,53,78,70,60,88,68,77,96,72,83,87,88,52,96,75,60,49,61,55,50,50,51,50,48,52,54,60,71,72,46,59,70,69,59,58,47,60,73,41,49,44,90,61,87,96,54,60,92,93,57,44,30,27,64,50,55,18,54,82,43,50,74,63,45,45,49,32,35,30,42,76,98,44,53,88,43,73,51,42,30,49,52,42,75,76,33,35,27,51,76,87,41,65,20,49,43,27,33,33,85,84,62,40,33,36,36,30,30,80,89,75,73,48,58,47,32,40,42,64,49,86,93,40,69,56,45,39,35,37,36,41,70,48,78,57,95,93,38,82,46,77,47,64,86,39,48,28,32,28,55,89,37,36,51,74,43,86,86,45,99,85,44,57,68,52,73,106

pLDDT: mean 74.2, std 18.42, range [33.0, 96.12]

Mean predicted aligned error: 12.54 Å

Organism: NCBI:txid1513892

Secondary structure (DSSP, 8-state):
-HHHHHHHHHHHHH--------S-TTTHHHHHHHHHHHHHS-HHHHHHHHEEPPTT--TT--EEEPPGGGGGGG-EEEEE-GGGTT-EEEEEE-SS-EEETTEEEEEEEETTS-EEEEETTT--EEEEE--TT-TTEEEEEEEEEETTEEEEEEEEEEEETTTEEE-TTSTT--EEE-

Foldseek 3Di:
DLVVVLVVLLVLVPPPDDDDDDDDVPVVVVVVVVSVVSVPDDPVVNQVSQWDDAPLADVVWIKGFDWLVVVPLQAAKKAWDDPRGPDIWGWDTDRHFIQIPNATWTWIAIPVGWIWTARPVPRAIWIWHDDPVQSFKIWIWGWDDDPNDIDIDDGIIIGRPVFKDWDPPDDVTDMDGD

Radius of gyration: 19.64 Å; Cα contacts (8 Å, |Δi|>4): 280; chains: 1; bounding box: 44×33×70 Å

Sequence (178 aa):
MWNKLIDWILAFKDRRWVVAAAAATSFAGLLIAIVTWLTEKPPALIDAMTRVELPMSYPNETWTRMRASELHWLRGRWCYQGRFSGAEVTFAVNDREVVKTGKPLLPYISNQGLIRLVDQSTGKSDFIQHAAAQPYEMRTFSRYVSDGQIKSWANALALNCERCTVKRDQIGGSYECR

Nearest PDB structures (foldseek):
  7sfp-assembly1_A  TM=5.094E-01  e=9.628E-01  Streptomyces ossamyceticus
  3bdr-assembly1_A-2  TM=3.874E-01  e=1.071E+00  Synechococcus elongatus
  4kh8-assembly1_A  TM=4.992E-01  e=4.757E+00  Enterococcus faecalis V583
  8e4g-assembly1_P  TM=2.767E-01  e=5.581E+00  Escherichia phage T7